Protein AF-A0A1Q7QTR7-F1 (afdb_monomer)

Nearest PDB structures (foldseek):
  7wg5-assembly1_c  TM=2.888E-01  e=3.851E+00  Arabidopsis thaliana
  4f2m-assembly2_F  TM=1.695E-01  e=5.789E+00  TGEV virulent Purdue

Structure (mmCIF, N/CA/C/O backbone):
data_AF-A0A1Q7QTR7-F1
#
_entry.id   AF-A0A1Q7QTR7-F1
#
loop_
_atom_site.group_PDB
_atom_site.id
_atom_site.type_symbol
_atom_site.label_atom_id
_atom_site.label_alt_id
_atom_site.label_comp_id
_atom_site.label_asym_id
_atom_site.label_entity_id
_atom_site.label_seq_id
_atom_site.pdbx_PDB_ins_code
_atom_site.Cartn_x
_atom_site.Cartn_y
_atom_site.Cartn_z
_atom_site.occupancy
_atom_site.B_iso_or_equiv
_atom_site.auth_seq_id
_atom_site.auth_comp_id
_atom_site.auth_asym_id
_atom_site.auth_atom_id
_atom_site.pdbx_PDB_model_num
ATOM 1 N N . MET A 1 1 ? -85.806 -26.329 -2.686 1.00 38.94 1 MET A N 1
ATOM 2 C CA . MET A 1 1 ? -84.478 -26.565 -3.294 1.00 38.94 1 MET A CA 1
ATOM 3 C C . MET A 1 1 ? -83.527 -25.499 -2.780 1.00 38.94 1 MET A C 1
ATOM 5 O O . MET A 1 1 ? -83.948 -24.363 -2.609 1.00 38.94 1 MET A O 1
ATOM 9 N N . ALA A 1 2 ? -82.320 -25.920 -2.413 1.00 46.31 2 ALA A N 1
ATOM 10 C CA . ALA A 1 2 ? -81.328 -25.162 -1.658 1.00 46.31 2 ALA A CA 1
ATOM 11 C C . ALA A 1 2 ? -80.707 -23.988 -2.439 1.00 46.31 2 ALA A C 1
ATOM 13 O O . ALA A 1 2 ? -80.586 -24.047 -3.658 1.00 46.31 2 ALA A O 1
ATOM 14 N N . GLY A 1 3 ? -80.250 -22.965 -1.710 1.00 36.91 3 GLY A N 1
ATOM 15 C CA . GLY A 1 3 ? -79.431 -21.865 -2.224 1.00 36.91 3 GLY A CA 1
ATOM 16 C C . GLY A 1 3 ? -78.534 -21.313 -1.117 1.00 36.91 3 GLY A C 1
ATOM 17 O O . GLY A 1 3 ? -78.993 -20.593 -0.238 1.00 36.91 3 GLY A O 1
ATOM 18 N N . SER A 1 4 ? -77.276 -21.745 -1.149 1.00 41.31 4 SER A N 1
ATOM 19 C CA . SER A 1 4 ? -76.191 -21.521 -0.188 1.00 41.31 4 SER A CA 1
ATOM 20 C C . SER A 1 4 ? -75.955 -20.045 0.178 1.00 41.31 4 SER A C 1
ATOM 22 O O . SER A 1 4 ? -75.778 -19.197 -0.698 1.00 41.31 4 SER A O 1
ATOM 24 N N . LYS A 1 5 ? -75.902 -19.746 1.486 1.00 46.03 5 LYS A N 1
ATOM 25 C CA . LYS A 1 5 ? -75.391 -18.480 2.033 1.00 46.03 5 LYS A CA 1
ATOM 26 C C . LYS A 1 5 ? -73.863 -18.511 1.987 1.00 46.03 5 LYS A C 1
ATOM 28 O O . LYS A 1 5 ? -73.241 -19.296 2.694 1.00 46.03 5 LYS A O 1
ATOM 33 N N . GLY A 1 6 ? -73.272 -17.627 1.186 1.00 42.38 6 GLY A N 1
ATOM 34 C CA . GLY A 1 6 ? -71.836 -17.367 1.196 1.00 42.38 6 GLY A CA 1
ATOM 35 C C . GLY A 1 6 ? -71.401 -16.761 2.530 1.00 42.38 6 GLY A C 1
ATOM 36 O O . GLY A 1 6 ? -71.724 -15.616 2.846 1.00 42.38 6 GLY A O 1
ATOM 37 N N . GLU A 1 7 ? -70.668 -17.547 3.307 1.00 46.50 7 GLU A N 1
ATOM 38 C CA . GLU A 1 7 ? -70.037 -17.157 4.560 1.00 46.50 7 GLU A CA 1
ATOM 39 C C . GLU A 1 7 ? -68.854 -16.215 4.261 1.00 46.50 7 GLU A C 1
ATOM 41 O O . GLU A 1 7 ? -67.787 -16.634 3.811 1.00 46.50 7 GLU A O 1
ATOM 46 N N . ARG A 1 8 ? -69.038 -14.902 4.463 1.00 49.22 8 ARG A N 1
ATOM 47 C CA . ARG A 1 8 ? -67.915 -13.953 4.509 1.00 49.22 8 ARG A CA 1
ATOM 48 C C . ARG A 1 8 ? -67.238 -14.091 5.869 1.00 49.22 8 ARG A C 1
ATOM 50 O O . ARG A 1 8 ? -67.675 -13.485 6.840 1.00 49.22 8 ARG A O 1
ATOM 57 N N . ALA A 1 9 ? -66.166 -14.878 5.915 1.00 50.06 9 ALA A N 1
ATOM 58 C CA . ALA A 1 9 ? -65.278 -14.964 7.068 1.00 50.06 9 ALA A CA 1
ATOM 59 C C . ALA A 1 9 ? -64.694 -13.576 7.390 1.00 50.06 9 ALA A C 1
ATOM 61 O O . ALA A 1 9 ? -63.909 -13.006 6.624 1.00 50.06 9 ALA A O 1
ATOM 62 N N . ASP A 1 10 ? -65.114 -13.028 8.524 1.00 52.22 10 ASP A N 1
ATOM 63 C CA . ASP A 1 10 ? -64.764 -11.699 9.005 1.00 52.22 10 ASP A CA 1
ATOM 64 C C . ASP A 1 10 ? -63.294 -11.683 9.477 1.00 52.22 10 ASP A C 1
ATOM 66 O O . ASP A 1 10 ? -62.956 -12.040 10.604 1.00 52.22 10 ASP A O 1
ATOM 70 N N . LYS A 1 11 ? -62.367 -11.307 8.585 1.00 53.00 11 LYS A N 1
ATOM 71 C CA . LYS A 1 11 ? -60.911 -11.218 8.851 1.00 53.00 11 LYS A CA 1
ATOM 72 C C . LYS A 1 11 ? -60.513 -9.995 9.703 1.00 53.00 11 LYS A C 1
ATOM 74 O O . LYS A 1 11 ? -59.370 -9.546 9.641 1.00 53.00 11 LYS A O 1
ATOM 79 N N . ARG A 1 12 ? -61.431 -9.415 10.481 1.00 54.62 12 ARG A N 1
ATOM 80 C CA . ARG A 1 12 ? -61.217 -8.158 11.220 1.00 54.62 12 ARG A CA 1
ATOM 81 C C . ARG A 1 12 ? -60.514 -8.252 12.588 1.00 54.62 12 ARG A C 1
ATOM 83 O O . ARG A 1 12 ? -59.829 -7.284 12.912 1.00 54.62 12 ARG A O 1
ATOM 90 N N . PRO A 1 13 ? -60.539 -9.352 13.372 1.00 50.53 13 PRO A N 1
ATOM 91 C CA . PRO A 1 13 ? -59.898 -9.333 14.693 1.00 50.53 13 PRO A CA 1
ATOM 92 C C . PRO A 1 13 ? -58.376 -9.554 14.647 1.00 50.53 13 PRO A C 1
ATOM 94 O O . PRO A 1 13 ? -57.669 -9.122 15.549 1.00 50.53 13 PRO A O 1
ATOM 97 N N . ARG A 1 14 ? -57.833 -10.176 13.587 1.00 51.44 14 ARG A N 1
ATOM 98 C CA . ARG A 1 14 ? -56.382 -10.438 13.470 1.00 51.44 14 ARG A CA 1
ATOM 99 C C . ARG A 1 14 ? -55.558 -9.185 13.168 1.00 51.44 14 ARG A C 1
ATOM 101 O O . ARG A 1 14 ? -54.421 -9.099 13.605 1.00 51.44 14 ARG A O 1
ATOM 108 N N . ILE A 1 15 ? -56.122 -8.215 12.448 1.00 54.28 15 ILE A N 1
ATOM 109 C CA . ILE A 1 15 ? -55.406 -6.994 12.041 1.00 54.28 15 ILE A CA 1
ATOM 110 C C . ILE A 1 15 ? -55.208 -6.045 13.237 1.00 54.28 15 ILE A C 1
ATOM 112 O O . ILE A 1 15 ? -54.175 -5.387 13.329 1.00 54.28 15 ILE A O 1
ATOM 116 N N . LEU A 1 16 ? -56.144 -6.031 14.194 1.00 58.41 16 LEU A N 1
ATOM 117 C CA . LEU A 1 16 ? -56.118 -5.109 15.336 1.00 58.41 16 LEU A CA 1
ATOM 118 C C . LEU A 1 16 ? -54.972 -5.372 16.328 1.00 58.41 16 LEU A C 1
ATOM 120 O O . LEU A 1 16 ? -54.483 -4.433 16.945 1.00 58.41 16 LEU A O 1
ATOM 124 N N . TYR A 1 17 ? -54.516 -6.622 16.452 1.00 61.97 17 TYR A N 1
ATOM 125 C CA . TYR A 1 17 ? -53.398 -6.992 17.334 1.00 61.97 17 TYR A CA 1
ATOM 126 C C . TYR A 1 17 ? -52.032 -6.946 16.641 1.00 61.97 17 TYR A C 1
ATOM 128 O O . TYR A 1 17 ? -51.009 -6.804 17.304 1.00 61.97 17 TYR A O 1
ATOM 136 N N . VAL A 1 18 ? -51.994 -7.021 15.309 1.00 69.50 18 VAL A N 1
ATOM 137 C CA . VAL A 1 18 ? -50.740 -7.007 14.540 1.00 69.50 18 VAL A CA 1
ATOM 138 C C . VAL A 1 18 ? -50.083 -5.626 14.573 1.00 69.50 18 VAL A C 1
ATOM 140 O O . VAL A 1 18 ? -48.876 -5.533 14.771 1.00 69.50 18 VAL A O 1
ATOM 143 N N . VAL A 1 19 ? -50.865 -4.551 14.455 1.00 76.38 19 VAL A N 1
ATOM 144 C CA . VAL A 1 19 ? -50.344 -3.173 14.484 1.00 76.38 19 VAL A CA 1
ATOM 145 C C . VAL A 1 19 ? -49.639 -2.821 15.806 1.00 76.38 19 VAL A C 1
ATOM 147 O O . VAL A 1 19 ? -48.487 -2.398 15.741 1.00 76.38 19 VAL A O 1
ATOM 150 N N . PRO A 1 20 ? -50.232 -3.015 17.004 1.00 79.25 20 PRO A N 1
ATOM 151 C CA . PRO A 1 20 ? -49.550 -2.686 18.257 1.00 79.25 20 PRO A CA 1
ATOM 152 C C . PRO A 1 20 ? -48.314 -3.559 18.501 1.00 79.25 20 PRO A C 1
ATOM 154 O O . PRO A 1 20 ? -47.308 -3.051 18.988 1.00 79.25 20 PRO A O 1
ATOM 157 N N . VAL A 1 21 ? -48.338 -4.838 18.111 1.00 82.62 21 VAL A N 1
ATOM 158 C CA . VAL A 1 21 ? -47.176 -5.734 18.254 1.00 82.62 21 VAL A CA 1
ATOM 159 C C . VAL A 1 21 ? -46.024 -5.305 17.342 1.00 82.62 21 VAL A C 1
ATOM 161 O O . VAL A 1 21 ? -44.881 -5.256 17.793 1.00 82.62 21 VAL A O 1
ATOM 164 N N . ILE A 1 22 ? -46.310 -4.931 16.090 1.00 84.75 22 ILE A N 1
ATOM 165 C CA . ILE A 1 22 ? -45.295 -4.402 15.168 1.00 84.75 22 ILE A CA 1
ATOM 166 C C . ILE A 1 22 ? -44.734 -3.075 15.689 1.00 84.75 22 ILE A C 1
ATOM 168 O O . ILE A 1 22 ? -43.520 -2.897 15.692 1.00 84.75 22 ILE A O 1
ATOM 172 N N . SER A 1 23 ? -45.577 -2.169 16.188 1.00 82.62 23 SER A N 1
ATOM 173 C CA . SER A 1 23 ? -45.121 -0.895 16.758 1.00 82.62 23 SER A CA 1
ATOM 174 C C . SER A 1 23 ? -44.195 -1.091 17.961 1.00 82.62 23 SER A C 1
ATOM 176 O O . SER A 1 23 ? -43.168 -0.421 18.055 1.00 82.62 23 SER A O 1
ATOM 178 N N . VAL A 1 24 ? -44.512 -2.035 18.855 1.00 86.88 24 VAL A N 1
ATOM 179 C CA . VAL A 1 24 ? -43.644 -2.384 19.992 1.00 86.88 24 VAL A CA 1
ATOM 180 C C . VAL A 1 24 ? -42.333 -3.005 19.508 1.00 86.88 24 VAL A C 1
ATOM 182 O O . VAL A 1 24 ? -41.275 -2.608 19.984 1.00 86.88 24 VAL A O 1
ATOM 185 N N . LEU A 1 25 ? -42.366 -3.916 18.530 1.00 88.06 25 LEU A N 1
ATOM 186 C CA . LEU A 1 25 ? -41.153 -4.492 17.937 1.00 88.06 25 LEU A CA 1
ATOM 187 C C . LEU A 1 25 ? -40.260 -3.423 17.298 1.00 88.06 25 LEU A C 1
ATOM 189 O O . LEU A 1 25 ? -39.050 -3.437 17.516 1.00 88.06 25 LEU A O 1
ATOM 193 N N . ILE A 1 26 ? -40.836 -2.470 16.562 1.00 88.56 26 ILE A N 1
ATOM 194 C CA . ILE A 1 26 ? -40.093 -1.348 15.976 1.00 88.56 26 ILE A CA 1
ATOM 195 C C . ILE A 1 26 ? -39.477 -0.491 17.083 1.00 88.56 26 ILE A C 1
ATOM 197 O O . ILE A 1 26 ? -38.289 -0.196 17.015 1.00 88.56 26 ILE A O 1
ATOM 201 N N . LEU A 1 27 ? -40.237 -0.138 18.124 1.00 86.69 27 LEU A N 1
ATOM 202 C CA . LEU A 1 27 ? -39.733 0.655 19.250 1.00 86.69 27 LEU A CA 1
ATOM 203 C C . LEU A 1 27 ? -38.595 -0.044 19.994 1.00 86.69 27 LEU A C 1
ATOM 205 O O . LEU A 1 27 ? -37.583 0.590 20.276 1.00 86.69 27 LEU A O 1
ATOM 209 N N . VAL A 1 28 ? -38.727 -1.344 20.268 1.00 85.31 28 VAL A N 1
ATOM 210 C CA . VAL A 1 28 ? -37.665 -2.147 20.889 1.00 85.31 28 VAL A CA 1
ATOM 211 C C . VAL A 1 28 ? -36.436 -2.190 19.985 1.00 85.31 28 VAL A C 1
ATOM 213 O O . VAL A 1 28 ? -35.326 -1.998 20.468 1.00 85.31 28 VAL A O 1
ATOM 216 N N . THR A 1 29 ? -36.618 -2.363 18.675 1.00 82.31 29 THR A N 1
ATOM 217 C CA . THR A 1 29 ? -35.510 -2.382 17.710 1.00 82.31 29 THR A CA 1
ATOM 218 C C . THR A 1 29 ? -34.806 -1.026 17.643 1.00 82.31 29 THR A C 1
ATOM 220 O O . THR A 1 29 ? -33.584 -0.972 17.724 1.00 82.31 29 THR A O 1
ATOM 223 N N . VAL A 1 30 ? -35.552 0.081 17.564 1.00 84.88 30 VAL A N 1
ATOM 224 C CA . VAL A 1 30 ? -35.000 1.445 17.558 1.00 84.88 30 VAL A CA 1
ATOM 225 C C . VAL A 1 30 ? -34.282 1.741 18.869 1.00 84.88 30 VAL A C 1
ATOM 227 O O . VAL A 1 30 ? -33.170 2.255 18.840 1.00 84.88 30 VAL A O 1
ATOM 230 N N . TYR A 1 31 ? -34.871 1.377 20.010 1.00 84.25 31 TYR A N 1
ATOM 231 C CA . TYR A 1 31 ? -34.243 1.548 21.317 1.00 84.25 31 TYR A CA 1
ATOM 232 C C . TYR A 1 31 ? -32.933 0.759 21.414 1.00 84.25 31 TYR A C 1
ATOM 234 O O . TYR A 1 31 ? -31.910 1.300 21.828 1.00 84.25 31 TYR A O 1
ATOM 242 N N . TYR A 1 32 ? -32.934 -0.498 20.971 1.00 79.19 32 TYR A N 1
ATOM 243 C CA . TYR A 1 32 ? -31.747 -1.346 21.010 1.00 79.19 32 TYR A CA 1
ATOM 244 C C . TYR A 1 32 ? -30.646 -0.828 20.070 1.00 79.19 32 TYR A C 1
ATOM 246 O O . TYR A 1 32 ? -29.482 -0.761 20.454 1.00 79.19 32 TYR A O 1
ATOM 254 N N . VAL A 1 33 ? -31.005 -0.380 18.865 1.00 76.88 33 VAL A N 1
ATOM 255 C CA . VAL A 1 33 ? -30.053 0.197 17.901 1.00 76.88 33 VAL A CA 1
ATOM 256 C C . VAL A 1 33 ? -29.520 1.556 18.362 1.00 76.88 33 VAL A C 1
ATOM 258 O O . VAL A 1 33 ? -28.352 1.848 18.138 1.00 76.88 33 VAL A O 1
ATOM 261 N N . ALA A 1 34 ? -30.348 2.388 18.996 1.00 73.44 34 ALA A N 1
ATOM 262 C CA . ALA A 1 34 ? -29.960 3.737 19.400 1.00 73.44 34 ALA A CA 1
ATOM 263 C C . ALA A 1 34 ? -29.197 3.780 20.732 1.00 73.44 34 ALA A C 1
ATOM 265 O O . ALA A 1 34 ? -28.339 4.641 20.906 1.00 73.44 34 ALA A O 1
ATOM 266 N N . PHE A 1 35 ? -29.504 2.877 21.669 1.00 69.81 35 PHE A N 1
ATOM 267 C CA . PHE A 1 35 ? -29.014 2.970 23.050 1.00 69.81 35 PHE A CA 1
ATOM 268 C C . PHE A 1 35 ? -28.277 1.725 23.551 1.00 69.81 35 PHE A C 1
ATOM 270 O O . PHE A 1 35 ? -27.511 1.840 24.504 1.00 69.81 35 PHE A O 1
ATOM 277 N N . ALA A 1 36 ? -28.472 0.552 22.939 1.00 65.00 36 ALA A N 1
ATOM 278 C CA . ALA A 1 36 ? -27.797 -0.679 23.362 1.00 65.00 36 ALA A CA 1
ATOM 279 C C . ALA A 1 36 ? -26.548 -1.008 22.530 1.00 65.00 36 ALA A C 1
ATOM 281 O O . ALA A 1 36 ? -25.793 -1.905 22.905 1.00 65.00 36 ALA A O 1
ATOM 282 N N . THR A 1 37 ? -26.279 -0.291 21.432 1.00 62.50 37 THR A N 1
ATOM 283 C CA . THR A 1 37 ? -24.983 -0.411 20.757 1.00 62.50 37 THR A CA 1
ATOM 284 C C . THR A 1 37 ? -23.921 0.305 21.588 1.00 62.50 37 THR A C 1
ATOM 286 O O . THR A 1 37 ? -24.012 1.529 21.731 1.00 62.50 37 THR A O 1
ATOM 289 N N . PRO A 1 38 ? -22.914 -0.405 22.127 1.00 63.72 38 PRO A N 1
ATOM 290 C CA . PRO A 1 38 ? -21.839 0.247 22.852 1.00 63.72 38 PRO A CA 1
ATOM 291 C C . PRO A 1 38 ? -21.151 1.284 21.949 1.00 63.72 38 PRO A C 1
ATOM 293 O O . PRO A 1 38 ? -21.051 1.068 20.731 1.00 63.72 38 PRO A O 1
ATOM 296 N N . PRO A 1 39 ? -20.686 2.415 22.513 1.00 66.06 39 PRO A N 1
ATOM 297 C CA . PRO A 1 39 ? -19.884 3.367 21.761 1.00 66.06 39 PRO A CA 1
ATOM 298 C C . PRO A 1 39 ? -18.699 2.629 21.136 1.00 66.06 39 PRO A C 1
ATOM 300 O O . PRO A 1 39 ? -18.129 1.720 21.743 1.00 66.06 39 PRO A O 1
ATOM 303 N N . SER A 1 40 ? -18.355 2.990 19.897 1.00 68.88 40 SER A N 1
ATOM 304 C CA . SER A 1 40 ? -17.189 2.388 19.246 1.00 68.88 40 SER A CA 1
ATOM 305 C C . SER A 1 40 ? -15.958 2.654 20.115 1.00 68.88 40 SER A C 1
ATOM 307 O O . SER A 1 40 ? -15.836 3.777 20.619 1.00 68.88 40 SER A O 1
ATOM 309 N N . PRO A 1 41 ? -15.072 1.661 20.320 1.00 80.19 41 PRO A N 1
ATOM 310 C CA . PRO A 1 41 ? -13.863 1.879 21.097 1.00 80.19 41 PRO A CA 1
ATOM 311 C C . PRO A 1 41 ? -13.098 3.092 20.547 1.00 80.19 41 PRO A C 1
ATOM 313 O O . PRO A 1 41 ? -13.081 3.295 19.326 1.00 80.19 41 PRO A O 1
ATOM 316 N N . PRO A 1 42 ? -12.498 3.926 21.414 1.00 86.12 42 PRO A N 1
ATOM 317 C CA . PRO A 1 42 ? -11.733 5.072 20.954 1.00 86.12 42 PRO A CA 1
ATOM 318 C C . PRO A 1 42 ? -10.567 4.608 20.077 1.00 86.12 42 PRO A C 1
ATOM 320 O O . PRO A 1 42 ? -9.943 3.577 20.336 1.00 86.12 42 PRO A O 1
ATOM 323 N N . LEU A 1 43 ? -10.262 5.388 19.040 1.00 92.00 43 LEU A N 1
ATOM 324 C CA . LEU A 1 43 ? -9.079 5.149 18.222 1.00 92.00 43 LEU A CA 1
ATOM 325 C C . LEU A 1 43 ? -7.822 5.396 19.054 1.00 92.00 43 LEU A C 1
ATOM 327 O O . LEU A 1 43 ? -7.658 6.461 19.645 1.00 92.00 43 LEU A O 1
ATOM 331 N N . VAL A 1 44 ? -6.927 4.413 19.053 1.00 94.94 44 VAL A N 1
ATOM 332 C CA . VAL A 1 44 ? -5.609 4.497 19.690 1.00 94.94 44 VAL A CA 1
ATOM 333 C C . VAL A 1 44 ? -4.567 4.992 18.689 1.00 94.94 44 VAL A C 1
ATOM 335 O O . VAL A 1 44 ? -3.634 5.700 19.059 1.00 94.94 44 VAL A O 1
ATOM 338 N N . GLN A 1 45 ? -4.745 4.671 17.406 1.00 95.12 45 GLN A N 1
ATOM 339 C CA . GLN A 1 45 ? -3.895 5.145 16.319 1.00 95.12 45 GLN A CA 1
ATOM 340 C C . GLN A 1 45 ? -4.753 5.727 15.197 1.00 95.12 45 GLN A C 1
ATOM 342 O O . GLN A 1 45 ? -5.733 5.114 14.771 1.00 95.12 45 GLN A O 1
ATOM 347 N N . SER A 1 46 ? -4.372 6.910 14.716 1.00 96.06 46 SER A N 1
ATOM 348 C CA . SER A 1 46 ? -5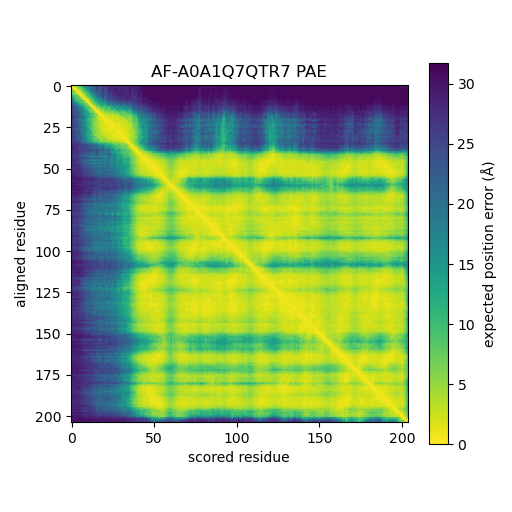.017 7.581 13.587 1.00 96.06 46 SER A CA 1
ATOM 349 C C . SER A 1 46 ? -4.001 8.447 12.851 1.00 96.06 46 SER A C 1
ATOM 351 O O . SER A 1 46 ? -3.644 9.523 13.326 1.00 96.06 46 SER A O 1
ATOM 353 N N . PHE A 1 47 ? -3.543 7.995 11.690 1.00 96.94 47 PHE A N 1
ATOM 354 C CA . PHE A 1 47 ? -2.646 8.762 10.825 1.00 96.94 47 PHE A CA 1
ATOM 355 C C . PHE A 1 47 ? -2.793 8.336 9.363 1.00 96.94 47 PHE A C 1
ATOM 357 O O . PHE A 1 47 ? -3.460 7.350 9.051 1.00 96.94 47 PHE A O 1
ATOM 364 N N . SER A 1 48 ? -2.170 9.088 8.459 1.00 96.69 48 SER A N 1
ATOM 365 C CA . SER A 1 48 ? -2.052 8.737 7.045 1.00 96.69 48 SER A CA 1
ATOM 366 C C . SER A 1 48 ? -0.598 8.587 6.623 1.00 96.69 48 SER A C 1
ATOM 368 O O . SER A 1 48 ? 0.303 9.203 7.199 1.00 96.69 48 SER A O 1
ATOM 370 N N . PHE A 1 49 ? -0.402 7.805 5.572 1.00 96.00 49 PHE A N 1
ATOM 371 C CA . PHE A 1 49 ? 0.841 7.685 4.827 1.00 96.00 49 PHE A CA 1
ATOM 372 C C . PHE A 1 49 ? 0.516 7.703 3.331 1.00 96.00 49 PHE A C 1
ATOM 374 O O . PHE A 1 49 ? -0.638 7.531 2.925 1.00 96.00 49 PHE A O 1
ATOM 381 N N . GLN A 1 50 ? 1.526 7.945 2.508 1.00 95.31 50 GLN A N 1
ATOM 382 C CA . GLN A 1 50 ? 1.380 7.971 1.059 1.00 95.31 50 GLN A CA 1
ATOM 383 C C . GLN A 1 50 ? 2.306 6.944 0.435 1.00 95.31 50 GLN A C 1
ATOM 385 O O . GLN A 1 50 ? 3.443 6.783 0.880 1.00 95.31 50 GLN A O 1
ATOM 390 N N . PHE A 1 51 ? 1.839 6.280 -0.615 1.00 94.88 51 PHE A N 1
ATOM 391 C CA . PHE A 1 51 ? 2.698 5.422 -1.415 1.00 94.88 51 PHE A CA 1
ATOM 392 C C . PHE A 1 51 ? 2.456 5.594 -2.914 1.00 94.88 51 PHE A C 1
ATOM 394 O O . PHE A 1 51 ? 1.343 5.907 -3.335 1.00 94.88 51 PHE A O 1
ATOM 401 N N . SER A 1 52 ? 3.492 5.389 -3.721 1.00 94.81 52 SER A N 1
ATOM 402 C CA . SER A 1 52 ? 3.404 5.292 -5.179 1.00 94.81 52 SER A CA 1
ATOM 403 C C . SER A 1 52 ? 4.019 3.980 -5.658 1.00 94.81 52 SER A C 1
ATOM 405 O O . SER A 1 52 ? 4.889 3.413 -4.990 1.00 94.81 52 SER A O 1
ATOM 407 N N . ILE A 1 53 ? 3.518 3.472 -6.783 1.00 95.31 53 ILE A N 1
ATOM 408 C CA . ILE A 1 53 ? 4.063 2.298 -7.460 1.00 95.31 53 IL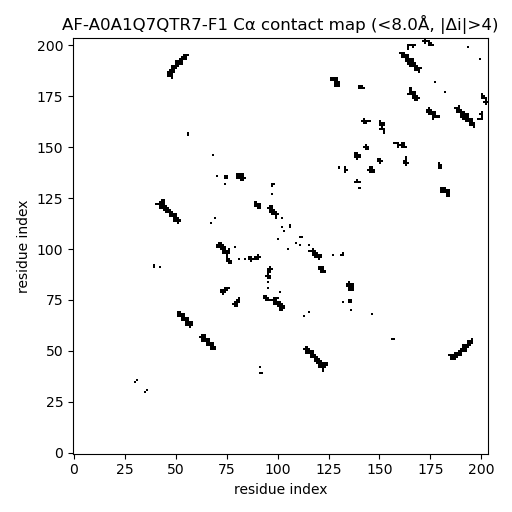E A CA 1
ATOM 409 C C . ILE A 1 53 ? 4.323 2.708 -8.897 1.00 95.31 53 ILE A C 1
ATOM 411 O O . ILE A 1 53 ? 3.394 2.866 -9.690 1.00 95.31 53 ILE A O 1
ATOM 415 N N . ASP A 1 54 ? 5.595 2.903 -9.193 1.00 93.94 54 ASP A N 1
ATOM 416 C CA . ASP A 1 54 ? 6.075 3.591 -10.372 1.00 93.94 54 ASP A CA 1
ATOM 417 C C . ASP A 1 54 ? 6.753 2.551 -11.261 1.00 93.94 54 ASP A C 1
ATOM 419 O O . ASP A 1 54 ? 7.823 2.021 -10.960 1.00 93.94 54 ASP A O 1
ATOM 423 N N . LEU A 1 55 ? 6.085 2.212 -12.354 1.00 90.88 55 LEU A N 1
ATOM 424 C CA . LEU A 1 55 ? 6.597 1.330 -13.386 1.00 90.88 55 LEU A CA 1
ATOM 425 C C . LEU A 1 55 ? 7.231 2.214 -14.447 1.00 90.88 55 LEU A C 1
ATOM 427 O O . LEU A 1 55 ? 6.537 2.755 -15.314 1.00 90.88 55 LEU A O 1
ATOM 431 N N . TYR A 1 56 ? 8.546 2.391 -14.376 1.00 86.81 56 TYR A N 1
ATOM 432 C CA . TYR A 1 56 ? 9.253 3.051 -15.462 1.00 86.81 56 TYR A CA 1
ATOM 433 C C . TYR A 1 56 ? 9.121 2.179 -16.722 1.00 86.81 56 TYR A C 1
ATOM 435 O O . TYR A 1 56 ? 8.797 0.995 -16.664 1.00 86.81 56 TYR A O 1
ATOM 443 N N . SER A 1 57 ? 9.291 2.749 -17.901 1.00 78.56 57 SER A N 1
ATOM 444 C CA . SER A 1 57 ? 9.453 1.999 -19.147 1.00 78.56 57 SER A CA 1
ATOM 445 C C . SER A 1 57 ? 9.973 2.947 -20.226 1.00 78.56 57 SER A C 1
ATOM 447 O O . SER A 1 57 ? 10.220 4.131 -19.976 1.00 78.56 57 SER A O 1
ATOM 449 N N . GLN A 1 58 ? 10.167 2.429 -21.432 1.00 71.50 58 GLN A N 1
ATOM 450 C CA . GLN A 1 58 ? 10.540 3.205 -22.604 1.00 71.50 58 GLN A CA 1
ATOM 451 C C . GLN A 1 58 ? 9.605 2.845 -23.754 1.00 71.50 58 GLN A C 1
ATOM 453 O O . GLN A 1 58 ? 9.334 1.674 -24.017 1.00 71.50 58 GLN A O 1
ATOM 458 N N . TYR A 1 59 ? 9.104 3.858 -24.456 1.00 71.25 59 TYR A N 1
ATOM 459 C CA . TYR A 1 59 ? 8.405 3.655 -25.720 1.00 71.25 59 TYR A CA 1
ATOM 460 C C . TYR A 1 59 ? 9.361 3.060 -26.762 1.00 71.25 59 TYR A C 1
ATOM 462 O O . TYR A 1 59 ? 10.580 3.182 -26.652 1.00 71.25 59 TYR A O 1
ATOM 470 N N . THR A 1 60 ? 8.821 2.500 -27.847 1.00 73.19 60 THR A N 1
ATOM 471 C CA . THR A 1 60 ? 9.617 1.929 -28.952 1.00 73.19 60 THR A CA 1
ATOM 472 C C . THR A 1 60 ? 10.599 2.931 -29.579 1.00 73.19 60 THR A C 1
ATOM 474 O O . THR A 1 60 ? 11.595 2.534 -30.173 1.00 73.19 60 THR A O 1
ATOM 477 N N . ASN A 1 61 ? 10.341 4.236 -29.442 1.00 76.69 61 ASN A N 1
ATOM 478 C CA . ASN A 1 61 ? 11.225 5.316 -29.894 1.00 76.69 61 ASN A CA 1
ATOM 479 C C . ASN A 1 61 ? 12.304 5.714 -28.858 1.00 76.69 61 ASN A C 1
ATOM 481 O O . ASN A 1 61 ? 12.971 6.728 -29.045 1.00 76.69 61 ASN A O 1
ATOM 485 N N . GLY A 1 62 ? 12.439 4.971 -27.755 1.00 70.94 62 GLY A N 1
ATOM 486 C CA . GLY A 1 62 ? 13.385 5.231 -26.666 1.00 70.94 62 GLY A CA 1
ATOM 487 C C . GLY A 1 62 ? 12.957 6.318 -25.674 1.00 70.94 62 GLY A C 1
ATOM 488 O O . GLY A 1 62 ? 13.716 6.632 -24.762 1.00 70.94 62 GLY A O 1
ATOM 489 N N . THR A 1 63 ? 11.764 6.908 -25.817 1.00 78.44 63 THR A N 1
ATOM 490 C CA . THR A 1 63 ? 11.290 7.948 -24.886 1.00 78.44 63 THR A CA 1
ATOM 491 C C . THR A 1 63 ? 10.886 7.315 -23.548 1.00 78.44 63 THR A C 1
ATOM 493 O O . THR A 1 63 ? 10.046 6.411 -23.559 1.00 78.44 63 THR A O 1
ATOM 496 N N . PRO A 1 64 ? 11.429 7.767 -22.400 1.00 76.44 64 PRO A N 1
ATOM 497 C CA . PRO A 1 64 ? 11.044 7.237 -21.098 1.00 76.44 64 PRO A CA 1
ATOM 498 C C . PRO A 1 64 ? 9.601 7.620 -20.758 1.00 76.44 64 PRO A C 1
ATOM 500 O O . PRO A 1 64 ? 9.159 8.738 -21.030 1.00 76.44 64 PRO A O 1
ATOM 503 N N . TYR A 1 65 ? 8.872 6.702 -20.135 1.00 83.69 65 TYR A N 1
ATOM 504 C CA . TYR A 1 65 ? 7.558 6.971 -19.562 1.00 83.69 65 TYR A CA 1
ATOM 505 C C . TYR A 1 65 ? 7.403 6.265 -18.218 1.00 83.69 65 TYR A C 1
ATOM 507 O O . TYR A 1 65 ? 8.061 5.263 -17.958 1.00 83.69 65 TYR A O 1
ATOM 515 N N . VAL A 1 66 ? 6.536 6.801 -17.360 1.00 86.69 66 VAL A N 1
ATOM 516 C CA . VAL A 1 66 ? 6.207 6.205 -16.060 1.00 86.69 66 VAL A CA 1
ATOM 517 C C . VAL A 1 66 ? 4.731 5.856 -16.062 1.00 86.69 66 VAL A C 1
ATOM 519 O O . VAL A 1 66 ? 3.883 6.713 -16.314 1.00 86.69 66 VAL A O 1
ATOM 522 N N . GLN A 1 67 ? 4.427 4.593 -15.799 1.00 89.50 67 GLN A N 1
ATOM 523 C CA . GLN A 1 67 ? 3.079 4.115 -15.553 1.00 89.50 67 GLN A CA 1
ATOM 524 C C . GLN A 1 67 ? 2.893 3.913 -14.050 1.00 89.50 67 GLN A C 1
ATOM 526 O O . GLN A 1 67 ? 3.731 3.309 -13.390 1.00 89.50 67 GLN A O 1
ATOM 531 N N . PHE A 1 68 ? 1.773 4.382 -13.510 1.00 90.56 68 PHE A N 1
ATOM 532 C CA . PHE A 1 68 ? 1.443 4.171 -12.106 1.00 90.56 68 PHE A CA 1
ATOM 533 C C . PHE A 1 68 ? 0.583 2.923 -11.937 1.00 90.56 68 PHE A C 1
ATOM 535 O O . PHE A 1 68 ? -0.411 2.754 -12.645 1.00 90.56 68 PHE A O 1
ATOM 542 N N . SER A 1 69 ? 0.941 2.080 -10.972 1.00 91.62 69 SER A N 1
ATOM 543 C CA . SER A 1 69 ? 0.072 1.018 -10.471 1.00 91.62 69 SER A CA 1
ATOM 544 C C . SER A 1 69 ? -0.554 1.457 -9.148 1.00 91.62 69 SER A C 1
ATOM 546 O O . SER A 1 69 ? 0.113 1.994 -8.265 1.00 91.62 69 SER A O 1
ATOM 548 N N . PHE A 1 70 ? -1.863 1.288 -9.012 1.00 92.06 70 PHE A N 1
ATOM 549 C CA . PHE A 1 70 ? -2.601 1.618 -7.798 1.00 92.06 70 PHE A CA 1
ATOM 550 C C . PHE A 1 70 ? -3.887 0.782 -7.740 1.00 92.06 70 PHE A C 1
ATOM 552 O O . PHE A 1 70 ? -4.359 0.328 -8.787 1.00 92.06 70 PHE A O 1
ATOM 559 N N . PRO A 1 71 ? -4.466 0.555 -6.548 1.00 92.88 71 PRO A N 1
ATOM 560 C CA . PRO A 1 71 ? -5.733 -0.159 -6.433 1.00 92.88 71 PRO A CA 1
ATOM 561 C C . PRO A 1 71 ? -6.822 0.597 -7.192 1.00 92.88 71 PRO A C 1
ATOM 563 O O . PRO A 1 71 ? -6.984 1.788 -6.978 1.00 92.88 71 PRO A O 1
ATOM 566 N N . ASP A 1 72 ? -7.596 -0.073 -8.039 1.00 91.81 72 ASP A N 1
ATOM 567 C CA . ASP A 1 72 ? -8.698 0.512 -8.822 1.00 91.81 72 ASP A CA 1
ATOM 568 C C . ASP A 1 72 ? -9.997 0.717 -8.013 1.00 91.81 72 ASP A C 1
ATOM 570 O O . ASP A 1 72 ? -10.916 1.420 -8.433 1.00 91.81 72 ASP A O 1
ATOM 574 N N . ARG A 1 73 ? -10.065 0.129 -6.818 1.00 94.00 73 ARG A N 1
ATOM 575 C CA . ARG A 1 73 ? -11.151 0.248 -5.834 1.00 94.00 73 ARG A CA 1
ATOM 576 C C . ARG A 1 73 ? -10.564 0.459 -4.440 1.00 94.00 73 ARG A C 1
ATOM 578 O O . ARG A 1 73 ? -9.354 0.402 -4.248 1.00 94.00 73 ARG A O 1
ATOM 585 N N . ALA A 1 74 ? -11.424 0.710 -3.454 1.00 95.75 74 ALA A N 1
ATOM 586 C CA . ALA A 1 74 ? -10.983 0.843 -2.066 1.00 95.75 74 ALA A CA 1
ATOM 587 C C . ALA A 1 74 ? -10.240 -0.421 -1.590 1.00 95.75 74 ALA A C 1
ATOM 589 O O . ALA A 1 74 ? -10.505 -1.511 -2.090 1.00 95.75 74 ALA A O 1
ATOM 590 N N . VAL A 1 75 ? -9.354 -0.290 -0.606 1.00 97.88 75 VAL A N 1
ATOM 591 C CA . VAL A 1 75 ? -8.669 -1.410 0.064 1.00 97.88 75 VAL A CA 1
ATOM 592 C C . VAL A 1 75 ? -8.997 -1.330 1.546 1.00 97.88 75 VAL A C 1
ATOM 594 O O . VAL A 1 75 ? -8.906 -0.247 2.113 1.00 97.88 75 VAL A O 1
ATOM 597 N N . GLY A 1 76 ? -9.387 -2.437 2.177 1.00 97.12 76 GLY A N 1
ATOM 598 C CA . GLY A 1 76 ? -9.748 -2.479 3.597 1.00 97.12 76 GLY A CA 1
ATOM 599 C C . GLY A 1 76 ? -11.055 -1.752 3.921 1.00 97.12 76 GLY A C 1
ATOM 600 O O . GLY A 1 76 ? -11.246 -1.285 5.040 1.00 97.12 76 GLY A O 1
ATOM 601 N N . MET A 1 77 ? -11.948 -1.603 2.941 1.00 95.56 77 MET A N 1
ATOM 602 C CA . MET A 1 77 ? -13.267 -0.992 3.111 1.00 95.56 77 MET A CA 1
ATOM 603 C C . MET A 1 77 ? -14.329 -1.831 2.401 1.00 95.56 77 MET A C 1
ATOM 605 O O . MET A 1 77 ? -14.049 -2.494 1.399 1.00 95.56 77 MET A O 1
ATOM 609 N N . ALA A 1 78 ? -15.570 -1.771 2.887 1.00 91.44 78 ALA A N 1
ATOM 610 C CA . ALA A 1 78 ? -16.689 -2.470 2.262 1.00 91.44 78 ALA A CA 1
ATOM 611 C C . ALA A 1 78 ? -16.857 -2.067 0.780 1.00 91.44 78 ALA A C 1
ATOM 613 O O . ALA A 1 78 ? -16.802 -0.887 0.438 1.00 91.44 78 ALA A O 1
ATOM 614 N N . GLY A 1 79 ? -17.063 -3.057 -0.096 1.00 90.62 79 GLY A N 1
ATOM 615 C CA . GLY A 1 79 ? -17.158 -2.858 -1.551 1.00 90.62 79 GLY A CA 1
ATOM 616 C C . GLY A 1 79 ? -15.810 -2.737 -2.281 1.00 90.62 79 GLY A C 1
ATOM 617 O O . GLY A 1 79 ? -15.798 -2.563 -3.498 1.00 90.62 79 GLY A O 1
ATOM 618 N N . GLY A 1 80 ? -14.688 -2.831 -1.561 1.00 95.44 80 GLY A N 1
ATOM 619 C CA . GLY A 1 80 ? -13.328 -2.822 -2.098 1.00 95.44 80 GLY A CA 1
ATOM 620 C C . GLY A 1 80 ? -12.610 -4.174 -2.008 1.00 95.44 80 GLY A C 1
ATOM 621 O O . GLY A 1 80 ? -13.231 -5.218 -1.811 1.00 95.44 80 GLY A O 1
ATOM 622 N N . TYR A 1 81 ? -11.285 -4.143 -2.141 1.00 97.62 81 TYR A N 1
ATOM 623 C CA . TYR A 1 81 ? -10.403 -5.244 -1.772 1.00 97.62 81 TYR A CA 1
ATOM 624 C C . TYR A 1 81 ? -10.399 -5.432 -0.257 1.00 97.62 81 TYR A C 1
ATOM 626 O O . TYR A 1 81 ? -10.226 -4.473 0.495 1.00 97.62 81 TYR A O 1
ATOM 634 N N . TRP A 1 82 ? -10.567 -6.672 0.181 1.00 96.50 82 TRP A N 1
ATOM 635 C CA . TRP A 1 82 ? -10.491 -7.060 1.585 1.00 96.50 82 TRP A CA 1
ATOM 636 C C . TRP A 1 82 ? -10.131 -8.546 1.650 1.00 96.50 82 TRP A C 1
ATOM 638 O O . TRP A 1 82 ? -10.945 -9.379 2.019 1.00 96.50 82 TRP A O 1
ATOM 648 N N . VAL A 1 83 ? -8.948 -8.897 1.143 1.00 97.25 83 VAL A N 1
ATOM 649 C CA . VAL A 1 83 ? -8.535 -10.299 0.948 1.00 97.25 83 VAL A CA 1
ATOM 650 C C . VAL A 1 83 ? -8.065 -10.936 2.255 1.00 97.25 83 VAL A C 1
ATOM 652 O O . VAL A 1 83 ? -8.378 -12.091 2.538 1.00 97.25 83 VAL A O 1
ATOM 655 N N . ASN A 1 84 ? -7.314 -10.186 3.061 1.00 96.44 84 ASN A N 1
ATOM 656 C CA . ASN A 1 84 ? -6.852 -10.624 4.370 1.00 96.44 84 ASN A CA 1
ATOM 657 C C . ASN A 1 84 ? -7.693 -9.980 5.483 1.00 96.44 84 ASN A C 1
ATOM 659 O O . ASN A 1 84 ? -7.904 -8.770 5.478 1.00 96.44 84 ASN A O 1
ATOM 663 N N . HIS A 1 85 ? -8.119 -10.806 6.440 1.00 95.56 85 HIS A N 1
ATOM 664 C CA . HIS A 1 85 ? -8.988 -10.448 7.564 1.00 95.56 85 HIS A CA 1
ATOM 665 C C . HIS A 1 85 ? -8.303 -10.560 8.939 1.00 95.56 85 HIS A C 1
ATOM 667 O O . HIS A 1 85 ? -8.958 -10.484 9.977 1.00 95.56 85 HIS A O 1
ATOM 673 N N . THR A 1 86 ? -6.981 -10.774 8.971 1.00 96.25 86 THR A N 1
ATOM 674 C CA . THR A 1 86 ? -6.228 -11.101 10.200 1.00 96.25 86 THR A CA 1
ATOM 675 C C . THR A 1 86 ? -6.428 -10.063 11.308 1.00 96.25 86 THR A C 1
ATOM 677 O O . THR A 1 86 ? -6.494 -10.434 12.478 1.00 96.25 86 THR A O 1
ATOM 680 N N . TYR A 1 87 ? -6.554 -8.779 10.955 1.00 95.81 87 TYR A N 1
ATOM 681 C CA . TYR A 1 87 ? -6.713 -7.679 11.912 1.00 95.81 87 TYR A CA 1
ATOM 682 C C . TYR A 1 87 ? -8.048 -6.936 11.787 1.00 95.81 87 TYR A C 1
ATOM 684 O O . TYR A 1 87 ? -8.133 -5.777 12.184 1.00 95.81 87 TYR A O 1
ATOM 692 N N . ASP A 1 88 ? -9.106 -7.579 11.280 1.00 94.31 88 ASP A N 1
ATOM 693 C CA . ASP A 1 88 ? -10.435 -6.950 11.162 1.00 94.31 88 ASP A CA 1
ATOM 694 C C . ASP A 1 88 ? -10.923 -6.357 12.495 1.00 94.31 88 ASP A C 1
ATOM 696 O O . ASP A 1 88 ? -11.529 -5.288 12.523 1.00 94.31 88 ASP A O 1
ATOM 700 N N . GLY A 1 89 ? -10.618 -7.031 13.609 1.00 92.44 89 GLY A N 1
ATOM 701 C CA . GLY A 1 89 ? -10.993 -6.589 14.954 1.00 92.44 89 GLY A CA 1
ATOM 702 C C . GLY A 1 89 ? -10.236 -5.357 15.460 1.00 92.44 89 GLY A C 1
ATOM 703 O O . GLY A 1 89 ? -10.706 -4.708 16.393 1.00 92.44 89 GLY A O 1
ATOM 704 N N . ASP A 1 90 ? -9.099 -5.018 14.852 1.00 95.38 90 ASP A N 1
ATOM 705 C CA . ASP A 1 90 ? -8.288 -3.875 15.271 1.00 95.38 90 ASP A CA 1
ATOM 706 C C . ASP A 1 90 ? -8.750 -2.575 14.586 1.00 95.38 90 ASP A C 1
ATOM 708 O O . ASP A 1 90 ? -8.391 -1.486 15.030 1.00 95.38 90 ASP A O 1
ATOM 712 N N . GLY A 1 91 ? -9.543 -2.657 13.514 1.00 92.50 91 GLY A N 1
ATOM 713 C CA . GLY A 1 91 ? -9.969 -1.505 12.723 1.00 92.50 91 GLY A CA 1
ATOM 714 C C . GLY A 1 91 ? -11.048 -0.642 13.379 1.00 92.50 91 GLY A C 1
ATOM 715 O O . GLY A 1 91 ? -11.806 -1.070 14.252 1.00 92.50 91 GLY A O 1
ATOM 716 N N . ALA A 1 92 ? -11.157 0.609 12.923 1.00 88.62 92 ALA A N 1
ATOM 717 C CA . ALA A 1 92 ? -12.341 1.422 13.197 1.00 88.62 92 ALA A CA 1
ATOM 718 C C . ALA A 1 92 ? -13.607 0.768 12.610 1.00 88.62 92 ALA A C 1
ATOM 720 O O . ALA A 1 92 ? -13.555 0.033 11.626 1.00 88.62 92 ALA A O 1
ATOM 721 N N . LYS A 1 93 ? -14.779 1.090 13.169 1.00 84.69 93 LYS A N 1
ATOM 722 C CA . LYS A 1 93 ? -16.061 0.536 12.708 1.00 84.69 93 LYS A CA 1
ATOM 723 C C . LYS A 1 93 ? -16.230 0.694 11.186 1.00 84.69 93 LYS A C 1
ATOM 725 O O . LYS A 1 93 ? -16.371 1.810 10.689 1.00 84.69 93 LYS A O 1
ATOM 730 N N . GLY A 1 94 ? -16.280 -0.436 10.477 1.00 85.56 94 GLY A N 1
ATOM 731 C CA . GLY A 1 94 ? -16.536 -0.505 9.034 1.00 85.56 94 GLY A CA 1
ATOM 732 C C . GLY A 1 94 ? -15.300 -0.446 8.129 1.00 85.56 94 GLY A C 1
ATOM 733 O O . GLY A 1 94 ? -15.474 -0.392 6.912 1.00 85.56 94 GLY A O 1
ATOM 734 N N . VAL A 1 95 ? -14.084 -0.464 8.685 1.00 93.88 95 VAL A N 1
ATOM 735 C CA . VAL A 1 95 ? -12.828 -0.489 7.918 1.00 93.88 95 VAL A CA 1
ATOM 736 C C . VAL A 1 95 ? -11.805 -1.435 8.550 1.00 93.88 95 VAL A C 1
ATOM 738 O O . VAL A 1 95 ? -11.778 -1.604 9.765 1.00 93.88 95 VAL A O 1
ATOM 741 N N . TYR A 1 96 ? -10.932 -2.013 7.729 1.00 96.88 96 TYR A N 1
ATOM 742 C CA . TYR A 1 96 ? -9.690 -2.641 8.182 1.00 96.88 96 TYR A CA 1
ATOM 743 C C . TYR A 1 96 ? -8.786 -1.578 8.834 1.00 96.88 96 TYR A C 1
ATOM 745 O O . TYR A 1 96 ? -8.851 -0.410 8.434 1.00 96.88 96 TYR A O 1
ATOM 753 N N . PRO A 1 97 ? -7.914 -1.917 9.804 1.00 97.25 97 PRO A N 1
ATOM 754 C CA . PRO A 1 97 ? -7.055 -0.927 10.451 1.00 97.25 97 PRO A CA 1
ATOM 755 C C . PRO A 1 97 ? -6.126 -0.180 9.495 1.00 97.25 97 PRO A C 1
ATOM 757 O O . PRO A 1 97 ? -5.779 0.959 9.789 1.00 97.25 97 PRO A O 1
ATOM 760 N N . ILE A 1 98 ? -5.756 -0.780 8.360 1.00 97.31 98 ILE A N 1
ATOM 761 C CA . ILE A 1 98 ? -5.039 -0.118 7.266 1.00 97.31 98 ILE A CA 1
ATOM 762 C C . ILE A 1 98 ? -5.912 -0.154 6.019 1.00 97.31 98 ILE A C 1
ATOM 764 O O . ILE A 1 98 ? -6.266 -1.229 5.538 1.00 97.31 98 ILE A O 1
ATOM 768 N N . PHE A 1 99 ? -6.251 1.007 5.477 1.00 97.31 99 PHE A N 1
ATOM 769 C CA . PHE A 1 99 ? -7.187 1.084 4.364 1.00 97.31 99 PHE A CA 1
ATOM 770 C C . PHE A 1 99 ? -6.882 2.269 3.452 1.00 97.31 99 PHE A C 1
ATOM 772 O O . PHE A 1 99 ? -6.236 3.240 3.848 1.00 97.31 99 PHE A O 1
ATOM 779 N N . SER A 1 100 ? -7.389 2.215 2.226 1.00 96.81 100 SER A N 1
ATOM 780 C CA . SER A 1 100 ? -7.416 3.355 1.315 1.00 96.81 100 SER A CA 1
ATOM 781 C C . SER A 1 100 ? -8.801 3.482 0.677 1.00 96.81 100 SER A C 1
ATOM 783 O O . SER A 1 100 ? -9.400 2.472 0.299 1.00 96.81 100 SER A O 1
ATOM 785 N N . PRO A 1 101 ? -9.330 4.708 0.545 1.00 94.56 101 PRO A N 1
ATOM 786 C CA . PRO A 1 101 ? -10.599 4.956 -0.132 1.00 94.56 101 PRO A CA 1
ATOM 787 C C . PRO A 1 101 ? -10.532 4.606 -1.623 1.00 94.56 101 PRO A C 1
ATOM 789 O O . PRO A 1 101 ? -9.459 4.420 -2.195 1.00 94.56 101 PRO A O 1
ATOM 792 N N . ASN A 1 102 ? -11.699 4.543 -2.265 1.00 91.62 102 ASN A N 1
ATOM 793 C CA . ASN A 1 102 ? -11.789 4.296 -3.700 1.00 91.62 102 ASN A CA 1
ATOM 794 C C . ASN A 1 102 ? -11.167 5.478 -4.481 1.00 91.62 102 ASN A C 1
ATOM 796 O O . ASN A 1 102 ? -11.635 6.609 -4.302 1.00 91.62 102 ASN A O 1
ATOM 800 N N . PRO A 1 103 ? -10.184 5.250 -5.373 1.00 87.56 103 PRO A N 1
ATOM 801 C CA . PRO A 1 103 ? -9.562 6.318 -6.155 1.00 87.56 103 PRO A CA 1
ATOM 802 C C . PRO A 1 103 ? -10.563 7.170 -6.934 1.00 87.56 103 PRO A C 1
ATOM 804 O O . PRO A 1 103 ? -10.397 8.381 -6.987 1.00 87.56 103 PRO A O 1
ATOM 807 N N . ALA A 1 104 ? -11.640 6.586 -7.470 1.00 85.12 104 ALA A N 1
ATOM 808 C CA . ALA A 1 104 ? -12.668 7.332 -8.202 1.00 85.12 104 ALA A CA 1
ATOM 809 C C . ALA A 1 104 ? -13.372 8.391 -7.331 1.00 85.12 104 ALA A C 1
ATOM 811 O O . ALA A 1 104 ? -13.872 9.389 -7.840 1.00 85.12 104 ALA A O 1
ATOM 812 N N . THR A 1 105 ? -13.395 8.189 -6.008 1.00 84.88 105 THR A N 1
ATOM 813 C CA . THR A 1 105 ? -13.966 9.150 -5.050 1.00 84.88 105 THR A CA 1
ATOM 814 C C . THR A 1 105 ? -12.965 10.213 -4.601 1.00 84.88 105 THR A C 1
ATOM 816 O O . THR A 1 105 ? -13.370 11.315 -4.245 1.00 84.88 105 THR A O 1
ATOM 819 N N . VAL A 1 106 ? -11.665 9.903 -4.627 1.00 84.94 106 VAL A N 1
ATOM 820 C CA . VAL A 1 106 ? -10.594 10.817 -4.191 1.00 84.94 106 VAL A CA 1
ATOM 821 C C . VAL A 1 106 ? -10.059 11.660 -5.346 1.00 84.94 106 VAL A C 1
ATOM 823 O O . VAL A 1 106 ? -9.671 12.809 -5.146 1.00 84.94 106 VAL A O 1
ATOM 826 N N . TYR A 1 107 ? -10.080 11.115 -6.560 1.00 80.88 107 TYR A N 1
ATOM 827 C CA . TYR A 1 107 ? -9.600 11.743 -7.786 1.00 80.88 107 TYR A CA 1
ATOM 828 C C . TYR A 1 107 ? -10.773 11.932 -8.765 1.00 80.88 107 TYR A C 1
ATOM 830 O O . TYR A 1 107 ? -10.833 11.271 -9.802 1.00 80.88 107 TYR A O 1
ATOM 838 N N . PRO A 1 108 ? -11.729 12.835 -8.466 1.00 71.62 108 PRO A N 1
ATOM 839 C CA . PRO A 1 108 ? -12.972 12.981 -9.235 1.00 71.62 108 PRO A CA 1
ATOM 840 C C . PRO A 1 108 ? -12.754 13.420 -10.690 1.00 71.62 108 PRO A C 1
ATOM 842 O O . PRO A 1 108 ? -13.613 13.197 -11.536 1.00 71.62 108 PRO A O 1
ATOM 845 N N . ASN A 1 109 ? -11.589 13.996 -11.003 1.00 78.94 109 ASN A N 1
ATOM 846 C CA . ASN A 1 109 ? -11.209 14.377 -12.366 1.00 78.94 109 ASN A CA 1
ATOM 847 C C . ASN A 1 109 ? -10.593 13.211 -13.166 1.00 78.94 109 ASN A C 1
ATOM 849 O O . ASN A 1 109 ? -10.131 13.419 -14.284 1.00 78.94 109 ASN A O 1
ATOM 853 N N . GLY A 1 110 ? -10.511 12.009 -12.584 1.00 71.31 110 GLY A N 1
ATOM 854 C CA . GLY A 1 110 ? -9.902 10.826 -13.200 1.00 71.31 110 GLY A CA 1
ATOM 855 C C . GLY A 1 110 ? -8.374 10.869 -13.310 1.00 71.31 110 GLY A C 1
ATOM 856 O O . GLY A 1 110 ? -7.774 9.928 -13.821 1.00 71.31 110 GLY A O 1
ATOM 857 N N . VAL A 1 111 ? -7.728 11.937 -12.831 1.00 81.50 111 VAL A N 1
ATOM 858 C CA . VAL A 1 111 ? -6.271 12.103 -12.891 1.00 81.50 111 VAL A CA 1
ATOM 859 C C . VAL A 1 111 ? -5.644 11.620 -11.588 1.00 81.50 111 VAL A C 1
ATOM 861 O O . VAL A 1 111 ? -5.836 12.230 -10.536 1.00 81.50 111 VAL A O 1
ATOM 864 N N . TYR A 1 112 ? -4.872 10.537 -11.667 1.00 83.12 112 TYR A N 1
ATOM 865 C CA . TYR A 1 112 ? -4.080 10.042 -10.545 1.00 83.12 112 TYR A CA 1
ATOM 866 C C . TYR A 1 112 ? -2.922 11.014 -10.247 1.00 83.12 112 TYR A C 1
ATOM 868 O O . TYR A 1 112 ? -2.154 11.330 -11.156 1.00 83.12 112 TYR A O 1
ATOM 876 N N . PRO A 1 113 ? -2.742 11.483 -8.999 1.00 86.69 113 PRO A N 1
ATOM 877 C CA . PRO A 1 113 ? -1.742 12.500 -8.664 1.00 86.69 113 PRO A CA 1
ATOM 878 C C . PRO A 1 113 ? -0.318 11.936 -8.511 1.00 86.69 113 PRO A C 1
ATOM 880 O O . PRO A 1 113 ? 0.563 12.632 -8.011 1.00 86.69 113 PRO A O 1
ATOM 883 N N . GLY A 1 114 ? -0.091 10.673 -8.885 1.00 87.81 114 GLY A N 1
ATOM 884 C CA . GLY A 1 114 ? 1.193 9.986 -8.722 1.00 87.81 114 GLY A CA 1
ATOM 885 C C . GLY A 1 114 ? 1.404 9.365 -7.339 1.00 87.81 114 GLY A C 1
ATOM 886 O O . GLY A 1 114 ? 2.498 8.904 -7.047 1.00 87.81 114 GLY A O 1
ATOM 887 N N . TYR A 1 115 ? 0.388 9.344 -6.471 1.00 91.62 115 TYR A N 1
ATOM 888 C CA . TYR A 1 115 ? 0.434 8.660 -5.176 1.00 91.62 115 TYR A CA 1
ATOM 889 C C . TYR A 1 115 ? -0.968 8.294 -4.676 1.00 91.62 115 TYR A C 1
ATOM 891 O O . TYR A 1 115 ? -1.953 8.977 -4.966 1.00 91.62 115 TYR A O 1
ATOM 899 N N . THR A 1 116 ? -1.031 7.246 -3.862 1.00 93.69 116 THR A N 1
ATOM 900 C CA . THR A 1 116 ? -2.206 6.800 -3.117 1.00 93.69 116 THR A CA 1
ATOM 901 C C . THR A 1 116 ? -2.057 7.218 -1.659 1.00 93.69 116 THR A C 1
ATOM 903 O O . THR A 1 116 ? -1.036 6.946 -1.026 1.00 93.69 116 THR A O 1
ATOM 906 N N . THR A 1 117 ? -3.082 7.871 -1.109 1.00 95.06 117 THR A N 1
ATOM 907 C CA . THR A 1 117 ? -3.161 8.150 0.332 1.00 95.06 117 THR A CA 1
ATOM 908 C C . THR A 1 117 ? -3.868 6.996 1.029 1.00 95.06 117 THR A C 1
ATOM 910 O O . THR A 1 117 ? -5.031 6.706 0.740 1.00 95.06 117 THR A O 1
ATOM 913 N N . ALA A 1 118 ? -3.180 6.369 1.977 1.00 96.56 118 ALA A N 1
ATOM 914 C CA . ALA A 1 118 ? -3.726 5.330 2.835 1.00 96.56 118 ALA A CA 1
ATOM 915 C C . ALA A 1 118 ? -3.733 5.790 4.296 1.00 96.56 118 ALA A C 1
ATOM 917 O O . ALA A 1 118 ? -3.022 6.713 4.703 1.00 96.56 118 ALA A O 1
ATOM 918 N N . TYR A 1 119 ? -4.579 5.147 5.087 1.00 97.19 119 TYR A N 1
ATOM 919 C CA . TYR A 1 119 ? -4.864 5.517 6.462 1.00 97.19 119 TYR A CA 1
ATOM 920 C C . TYR A 1 119 ? -4.644 4.329 7.378 1.00 97.19 119 TYR A C 1
ATOM 922 O O . TYR A 1 119 ? -5.003 3.203 7.039 1.00 97.19 119 TYR A O 1
ATOM 930 N N . VAL A 1 120 ? -4.118 4.615 8.564 1.00 97.81 120 VAL A N 1
ATOM 931 C CA . VAL A 1 120 ? -4.116 3.697 9.696 1.00 97.81 120 VAL A CA 1
ATOM 932 C C . VAL A 1 120 ? -5.103 4.235 10.722 1.00 97.81 120 VAL A C 1
ATOM 934 O O . VAL A 1 120 ? -4.900 5.331 11.247 1.00 97.81 120 VAL A O 1
ATOM 937 N N . LYS A 1 121 ? -6.185 3.496 10.985 1.00 96.81 121 LYS A N 1
ATOM 938 C CA . LYS A 1 121 ? -7.170 3.795 12.035 1.00 96.81 121 LYS A CA 1
ATOM 939 C C . LYS A 1 121 ? -7.448 2.538 12.843 1.00 96.81 121 LYS A C 1
ATOM 941 O O . LYS A 1 121 ? -8.219 1.684 12.413 1.00 96.81 121 LYS A O 1
ATOM 946 N N . SER A 1 122 ? -6.825 2.458 14.013 1.00 96.19 122 SER A N 1
ATOM 947 C CA . SER A 1 122 ? -6.833 1.265 14.856 1.00 96.19 122 SER A CA 1
ATOM 948 C C . SER A 1 122 ? -7.316 1.567 16.273 1.00 96.19 122 SER A C 1
ATOM 950 O O . SER A 1 122 ? -6.962 2.597 16.855 1.00 96.19 122 SER A O 1
ATOM 952 N N . VAL A 1 123 ? -8.095 0.651 16.844 1.00 95.88 123 VAL A N 1
ATOM 953 C CA . VAL A 1 123 ? -8.484 0.642 18.266 1.00 95.88 123 VAL A CA 1
ATOM 954 C C . VAL A 1 123 ? -7.438 -0.054 19.148 1.00 95.88 123 VAL A C 1
ATOM 956 O O . VAL A 1 123 ? -7.547 -0.039 20.371 1.00 95.88 123 VAL A O 1
ATOM 959 N N . THR A 1 124 ? -6.402 -0.642 18.543 1.00 94.00 124 THR A N 1
ATOM 960 C CA . THR A 1 124 ? -5.265 -1.276 19.227 1.00 94.00 124 THR A CA 1
ATOM 961 C C . THR A 1 124 ? -3.964 -0.510 18.968 1.00 94.00 124 THR A C 1
ATOM 963 O O . THR A 1 124 ? -3.794 0.127 17.924 1.00 94.00 124 THR A O 1
ATOM 966 N N . ASN A 1 125 ? -3.015 -0.586 19.909 1.00 93.50 125 ASN A N 1
ATOM 967 C CA . ASN A 1 125 ? -1.663 -0.046 19.735 1.00 93.50 125 ASN A CA 1
ATOM 968 C C . ASN A 1 125 ? -0.740 -1.076 19.060 1.00 93.50 125 ASN A C 1
ATOM 970 O O . ASN A 1 125 ? 0.154 -1.637 19.696 1.00 93.50 125 ASN A O 1
ATOM 974 N N . ARG A 1 126 ? -1.000 -1.372 17.785 1.00 95.06 126 ARG A N 1
ATOM 975 C CA . ARG A 1 126 ? -0.229 -2.324 16.976 1.00 95.06 126 ARG A CA 1
ATOM 976 C C . ARG A 1 126 ? 0.684 -1.577 16.009 1.00 95.06 126 ARG A C 1
ATOM 978 O O . ARG A 1 126 ? 0.301 -0.562 15.441 1.00 95.06 126 ARG A O 1
ATOM 985 N N . THR A 1 127 ? 1.888 -2.091 15.782 1.00 96.00 127 THR A N 1
ATOM 986 C CA . THR A 1 127 ? 2.702 -1.635 14.648 1.00 96.00 127 THR A CA 1
ATOM 987 C C . THR A 1 127 ? 2.222 -2.339 13.391 1.00 96.00 127 THR A C 1
ATOM 989 O O . THR A 1 127 ? 2.278 -3.565 13.312 1.00 96.00 127 THR A O 1
ATOM 992 N N . TYR A 1 128 ? 1.761 -1.553 12.428 1.00 96.81 128 TYR A N 1
ATOM 993 C CA . TYR A 1 128 ? 1.357 -2.024 11.112 1.00 96.81 128 TYR A CA 1
ATOM 994 C C . TYR A 1 128 ? 2.488 -1.856 10.108 1.00 96.81 128 TYR A C 1
ATOM 996 O O . TYR A 1 128 ? 3.279 -0.913 10.201 1.00 96.81 128 TYR A O 1
ATOM 1004 N N . TYR A 1 129 ? 2.539 -2.748 9.129 1.00 97.19 129 TYR A N 1
ATOM 1005 C CA . TYR A 1 129 ? 3.558 -2.763 8.092 1.00 97.19 129 TYR A CA 1
ATOM 1006 C C . TYR A 1 129 ? 2.949 -2.545 6.713 1.00 97.19 129 TYR A C 1
ATOM 1008 O O . TYR A 1 129 ? 1.776 -2.827 6.472 1.00 97.19 129 TYR A O 1
ATOM 1016 N N . LEU A 1 130 ? 3.767 -2.098 5.761 1.00 96.50 130 LEU A N 1
ATOM 1017 C CA . LEU A 1 130 ? 3.336 -1.991 4.365 1.00 96.50 130 LEU A CA 1
ATOM 1018 C C . LEU A 1 130 ? 2.832 -3.336 3.807 1.00 96.50 130 LEU A C 1
ATOM 1020 O O . LEU A 1 130 ? 1.881 -3.369 3.032 1.00 96.50 130 LEU A O 1
ATOM 1024 N N . SER A 1 131 ? 3.421 -4.452 4.239 1.00 96.62 131 SER A N 1
ATOM 1025 C CA . SER A 1 131 ? 2.978 -5.802 3.871 1.00 96.62 131 SER A CA 1
ATOM 1026 C C . SER A 1 131 ? 1.557 -6.124 4.322 1.00 96.62 131 SER A C 1
ATOM 1028 O O . SER A 1 131 ? 0.854 -6.827 3.600 1.00 96.62 131 SER A O 1
ATOM 1030 N N . ASP A 1 132 ? 1.100 -5.578 5.450 1.00 97.00 132 ASP A N 1
ATOM 1031 C CA . ASP A 1 132 ? -0.274 -5.768 5.917 1.00 97.00 132 ASP A CA 1
ATOM 1032 C C . ASP A 1 132 ? -1.276 -5.101 4.960 1.00 97.00 132 ASP A C 1
ATOM 1034 O O . ASP A 1 132 ? -2.318 -5.680 4.663 1.00 97.00 132 ASP A O 1
ATOM 1038 N N . TYR A 1 133 ? -0.945 -3.923 4.413 1.00 97.06 133 TYR A N 1
ATOM 1039 C CA . TYR A 1 133 ? -1.779 -3.257 3.405 1.00 97.06 133 TYR A CA 1
ATOM 1040 C C . TYR A 1 133 ? -1.879 -4.083 2.116 1.00 97.06 133 TYR A C 1
ATOM 1042 O O . TYR A 1 133 ? -2.974 -4.334 1.615 1.00 97.06 133 TYR A O 1
ATOM 1050 N N . PHE A 1 134 ? -0.741 -4.554 1.603 1.00 97.44 134 PHE A N 1
ATOM 1051 C CA . PHE A 1 134 ? -0.696 -5.379 0.393 1.00 97.44 134 PHE A CA 1
ATOM 1052 C C . PHE A 1 134 ? -1.408 -6.722 0.580 1.00 97.44 134 PHE A C 1
ATOM 1054 O O . PHE A 1 134 ? -2.079 -7.188 -0.336 1.00 97.44 134 PHE A O 1
ATOM 1061 N N . ALA A 1 135 ? -1.363 -7.301 1.782 1.00 97.50 135 ALA A N 1
ATOM 1062 C CA . ALA A 1 135 ? -2.113 -8.511 2.094 1.00 97.50 135 ALA A CA 1
ATOM 1063 C C . ALA A 1 135 ? -3.638 -8.294 2.049 1.00 97.50 135 ALA A C 1
ATOM 1065 O O . ALA A 1 135 ? -4.367 -9.181 1.612 1.00 97.50 135 ALA A O 1
ATOM 1066 N N . VAL A 1 136 ? -4.129 -7.123 2.468 1.00 97.44 136 VAL A N 1
ATOM 1067 C CA . VAL A 1 136 ? -5.556 -6.757 2.367 1.00 97.44 136 VAL A CA 1
ATOM 1068 C C . VAL A 1 136 ? -5.948 -6.469 0.921 1.00 97.44 136 VAL A C 1
ATOM 1070 O O . VAL A 1 136 ? -7.040 -6.850 0.498 1.00 97.44 136 VAL A O 1
ATOM 1073 N N . TRP A 1 137 ? -5.059 -5.828 0.158 1.00 97.12 137 TRP A N 1
ATOM 1074 C CA . TRP A 1 137 ? -5.241 -5.619 -1.278 1.00 97.12 137 TRP A CA 1
ATOM 1075 C C . TRP A 1 137 ? -5.270 -6.958 -2.039 1.00 97.12 137 TRP A C 1
ATOM 1077 O O . TRP A 1 137 ? -6.093 -7.145 -2.930 1.00 97.12 137 TRP A O 1
ATOM 1087 N N . GLY A 1 138 ? -4.446 -7.922 -1.626 1.00 96.75 138 GLY A N 1
ATOM 1088 C CA . GLY A 1 138 ? -4.266 -9.205 -2.307 1.00 96.75 138 GLY A CA 1
ATOM 1089 C C . GLY A 1 138 ? -3.137 -9.199 -3.338 1.00 96.75 138 GLY A C 1
ATOM 1090 O O . GLY A 1 138 ? -3.025 -10.143 -4.113 1.00 96.75 138 GLY A O 1
ATOM 1091 N N . GLU A 1 139 ? -2.298 -8.163 -3.338 1.00 96.25 139 GLU A N 1
ATOM 1092 C CA . GLU A 1 139 ? -1.160 -8.030 -4.245 1.00 96.25 139 GLU A CA 1
ATOM 1093 C C . GLU A 1 139 ? 0.150 -8.437 -3.554 1.00 96.25 139 GLU A C 1
ATOM 1095 O O . GLU A 1 139 ? 0.322 -8.206 -2.352 1.00 96.25 139 GLU A O 1
ATOM 1100 N N . PRO A 1 140 ? 1.118 -9.021 -4.281 1.00 95.75 140 PRO A N 1
ATOM 1101 C CA . PRO A 1 140 ? 2.424 -9.313 -3.718 1.00 95.75 140 PRO A CA 1
ATOM 1102 C C . PRO A 1 140 ? 3.202 -8.018 -3.465 1.00 95.75 140 PRO A C 1
ATOM 1104 O O . PRO A 1 140 ? 3.083 -7.036 -4.201 1.00 95.75 140 PRO A O 1
ATOM 1107 N N . ILE A 1 141 ? 4.062 -8.052 -2.449 1.00 95.50 141 ILE A N 1
ATOM 1108 C CA . ILE A 1 141 ? 5.061 -7.018 -2.197 1.00 95.50 141 ILE A CA 1
ATOM 1109 C C . ILE A 1 141 ? 6.407 -7.648 -1.868 1.00 95.50 141 ILE A C 1
ATOM 1111 O O . ILE A 1 141 ? 6.547 -8.441 -0.934 1.00 95.50 141 ILE A O 1
ATOM 1115 N N . GLY A 1 142 ? 7.427 -7.266 -2.624 1.00 94.88 142 GLY A N 1
ATOM 1116 C CA . GLY A 1 142 ? 8.765 -7.800 -2.463 1.00 94.88 142 GLY A CA 1
ATOM 1117 C C . GLY A 1 142 ? 9.684 -7.388 -3.600 1.00 94.88 142 GLY A C 1
ATOM 1118 O O . GLY A 1 142 ? 9.252 -7.137 -4.724 1.00 94.88 142 GLY A O 1
ATOM 1119 N N . LYS A 1 143 ? 10.990 -7.413 -3.327 1.00 92.81 143 LYS A N 1
ATOM 1120 C CA . LYS A 1 143 ? 12.018 -7.062 -4.315 1.00 92.81 143 LYS A CA 1
ATOM 1121 C C . LYS A 1 143 ? 11.930 -7.894 -5.608 1.00 92.81 143 LYS A C 1
ATOM 1123 O O . LYS A 1 143 ? 12.269 -7.409 -6.682 1.00 92.81 143 LYS A O 1
ATOM 1128 N N . ASN A 1 144 ? 11.454 -9.135 -5.502 1.00 92.94 144 ASN A N 1
ATOM 1129 C CA . ASN A 1 144 ? 11.352 -10.061 -6.632 1.00 92.94 144 ASN A CA 1
ATOM 1130 C C . ASN A 1 144 ? 9.980 -10.038 -7.314 1.00 92.94 144 ASN A C 1
ATOM 1132 O O . ASN A 1 144 ? 9.868 -10.508 -8.440 1.00 92.94 144 ASN A O 1
ATOM 1136 N N . ASN A 1 145 ? 8.935 -9.558 -6.638 1.00 94.00 145 ASN A N 1
ATOM 1137 C CA . ASN A 1 145 ? 7.588 -9.449 -7.185 1.00 94.00 145 ASN A CA 1
ATOM 1138 C C . ASN A 1 145 ? 6.793 -8.427 -6.370 1.00 94.00 145 ASN A C 1
ATOM 1140 O O . ASN A 1 145 ? 6.568 -8.631 -5.176 1.00 94.00 145 ASN A O 1
ATOM 1144 N N . THR A 1 146 ? 6.364 -7.355 -7.026 1.00 94.94 146 THR A N 1
ATOM 1145 C CA . THR A 1 146 ? 5.449 -6.364 -6.460 1.00 94.94 146 THR A CA 1
ATOM 1146 C C . THR A 1 146 ? 4.341 -6.116 -7.474 1.00 94.94 146 THR A C 1
ATOM 1148 O O . THR A 1 146 ? 4.627 -5.938 -8.657 1.00 94.94 146 THR A O 1
ATOM 1151 N N . VAL A 1 147 ? 3.083 -6.167 -7.024 1.00 94.19 147 VAL A N 1
ATOM 1152 C CA . VAL A 1 147 ? 1.870 -6.025 -7.861 1.00 94.19 147 VAL A CA 1
ATOM 1153 C C . VAL A 1 147 ? 1.871 -6.878 -9.142 1.00 94.19 147 VAL A C 1
ATOM 1155 O O . VAL A 1 147 ? 1.416 -6.450 -10.199 1.00 94.19 147 VAL A O 1
ATOM 1158 N N . GLY A 1 148 ? 2.466 -8.073 -9.077 1.00 92.19 148 GLY A N 1
ATOM 1159 C CA . GLY A 1 148 ? 2.536 -9.023 -10.191 1.00 92.19 148 GLY A CA 1
ATOM 1160 C C . GLY A 1 148 ? 3.708 -8.827 -11.159 1.00 92.19 148 GLY A C 1
ATOM 1161 O O . GLY A 1 148 ? 3.917 -9.681 -12.019 1.00 92.19 148 GLY A O 1
ATOM 1162 N N . TYR A 1 149 ? 4.512 -7.768 -11.021 1.00 91.00 149 TYR A N 1
ATOM 1163 C CA . TYR A 1 149 ? 5.690 -7.549 -11.867 1.00 91.00 149 TYR A CA 1
ATOM 1164 C C . TYR A 1 149 ? 6.921 -8.172 -11.218 1.00 91.00 149 TYR A C 1
ATOM 1166 O O . TYR A 1 149 ? 7.350 -7.767 -10.132 1.00 91.00 149 TYR A O 1
ATOM 1174 N N . THR A 1 150 ? 7.509 -9.158 -11.890 1.00 92.44 150 THR A N 1
ATOM 1175 C CA . THR A 1 150 ? 8.658 -9.905 -11.375 1.00 92.44 150 THR A CA 1
ATOM 1176 C C . THR A 1 150 ? 9.984 -9.196 -11.644 1.00 92.44 150 THR A C 1
ATOM 1178 O O . THR A 1 150 ? 10.136 -8.512 -12.648 1.00 92.44 150 THR A O 1
ATOM 1181 N N . SER A 1 151 ? 10.977 -9.401 -10.782 1.00 87.50 151 SER A N 1
ATOM 1182 C CA . SER A 1 151 ? 12.386 -9.076 -11.035 1.00 87.50 151 SER A CA 1
ATOM 1183 C C . SER A 1 151 ? 13.200 -10.381 -11.025 1.00 87.50 151 SER A C 1
ATOM 1185 O O . SER A 1 151 ? 13.189 -11.071 -9.998 1.00 87.50 151 SER A O 1
ATOM 1187 N N . PRO A 1 152 ? 13.873 -10.760 -12.130 1.00 84.69 152 PRO A N 1
ATOM 1188 C CA . PRO A 1 152 ? 13.894 -10.070 -13.424 1.00 84.69 152 PRO A CA 1
ATOM 1189 C C . PRO A 1 152 ? 12.522 -10.095 -14.141 1.00 84.69 152 PRO A C 1
ATOM 1191 O O . PRO A 1 152 ? 11.681 -10.956 -13.841 1.00 84.69 152 PRO A O 1
ATOM 1194 N N . PRO A 1 153 ? 12.272 -9.162 -15.079 1.00 82.00 153 PRO A N 1
ATOM 1195 C CA . PRO A 1 153 ? 11.028 -9.133 -15.843 1.00 82.00 153 PRO A CA 1
ATOM 1196 C C . PRO A 1 153 ? 10.841 -10.381 -16.707 1.00 82.00 153 PRO A C 1
ATOM 1198 O O . PRO A 1 153 ? 11.770 -10.857 -17.355 1.00 82.00 153 PRO A O 1
ATOM 1201 N N . GLN A 1 154 ? 9.606 -10.885 -16.756 1.00 80.00 154 GLN A N 1
ATOM 1202 C CA . GLN A 1 154 ? 9.204 -11.971 -17.663 1.00 80.00 154 GLN A CA 1
ATOM 1203 C C . GLN A 1 154 ? 8.756 -11.474 -19.047 1.00 80.00 154 GLN A C 1
ATOM 1205 O O . GLN A 1 154 ? 8.654 -12.261 -19.984 1.00 80.00 154 GLN A O 1
ATOM 1210 N N . SER A 1 155 ? 8.471 -10.177 -19.179 1.00 79.19 155 SER A N 1
ATOM 1211 C CA . SER A 1 155 ? 8.041 -9.551 -20.431 1.00 79.19 155 SER A CA 1
ATOM 1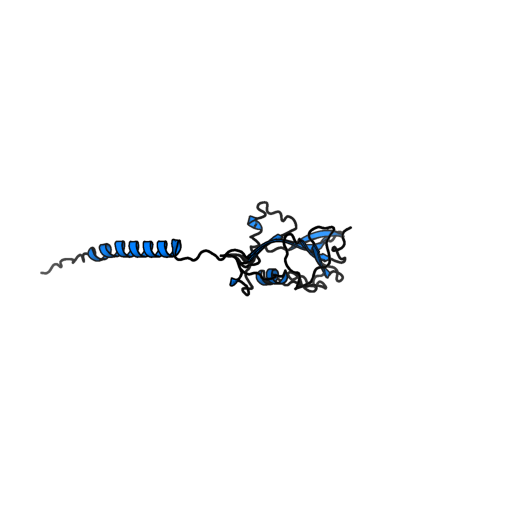212 C C . SER A 1 155 ? 9.219 -8.884 -21.132 1.00 79.19 155 SER A C 1
ATOM 1214 O O . SER A 1 155 ? 9.989 -8.169 -20.497 1.00 79.19 155 SER A O 1
ATOM 1216 N N . SER A 1 156 ? 9.302 -9.026 -22.457 1.00 74.25 156 SER A N 1
ATOM 1217 C CA . SER A 1 156 ? 10.274 -8.304 -23.290 1.00 74.25 156 SER A CA 1
ATOM 1218 C C . SER A 1 156 ? 10.020 -6.794 -23.361 1.00 74.25 156 SER A C 1
ATOM 1220 O O . SER A 1 156 ? 10.822 -6.076 -23.949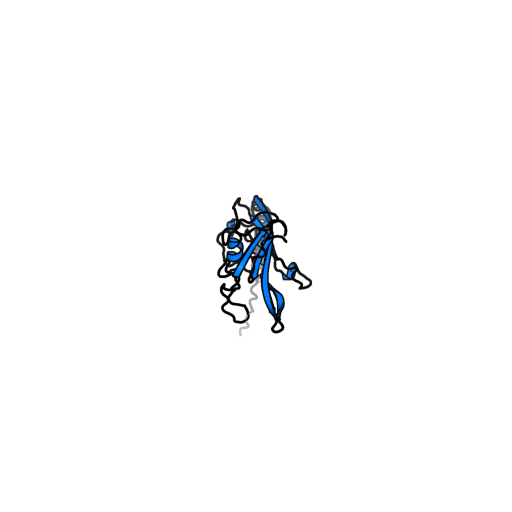 1.00 74.25 156 SER A O 1
ATOM 1222 N N . ALA A 1 157 ? 8.910 -6.307 -22.793 1.00 74.94 157 ALA A N 1
ATOM 1223 C CA . ALA A 1 157 ? 8.631 -4.878 -22.658 1.00 74.94 157 ALA A CA 1
ATOM 1224 C C . ALA A 1 157 ? 9.554 -4.180 -21.641 1.00 74.94 157 ALA A C 1
ATOM 1226 O O . ALA A 1 157 ? 9.629 -2.954 -21.637 1.00 74.94 157 ALA A O 1
ATOM 1227 N N . TYR A 1 158 ? 10.250 -4.944 -20.792 1.00 78.31 158 TYR A N 1
ATOM 1228 C CA . TYR A 1 158 ? 11.160 -4.416 -19.781 1.00 78.31 158 TYR A CA 1
ATOM 1229 C C . TYR A 1 158 ? 12.548 -5.065 -19.921 1.00 78.31 158 TYR A C 1
ATOM 1231 O O . TYR A 1 158 ? 12.638 -6.284 -20.090 1.00 78.31 158 TYR A O 1
ATOM 1239 N N . PRO A 1 159 ? 13.643 -4.290 -19.844 1.00 79.62 159 PRO A N 1
ATOM 1240 C CA . PRO A 1 159 ? 14.997 -4.837 -19.840 1.00 79.62 159 PRO A CA 1
ATOM 1241 C C . PRO A 1 159 ? 15.249 -5.786 -18.662 1.00 79.62 159 PRO A C 1
ATOM 1243 O O . PRO A 1 159 ? 14.813 -5.543 -17.541 1.00 79.62 159 PRO A O 1
ATOM 1246 N N . SER A 1 160 ? 16.039 -6.840 -18.882 1.00 80.38 160 SER A N 1
ATOM 1247 C CA . SER A 1 160 ? 16.327 -7.864 -17.863 1.00 80.38 160 SER A CA 1
ATOM 1248 C C . SER A 1 160 ? 1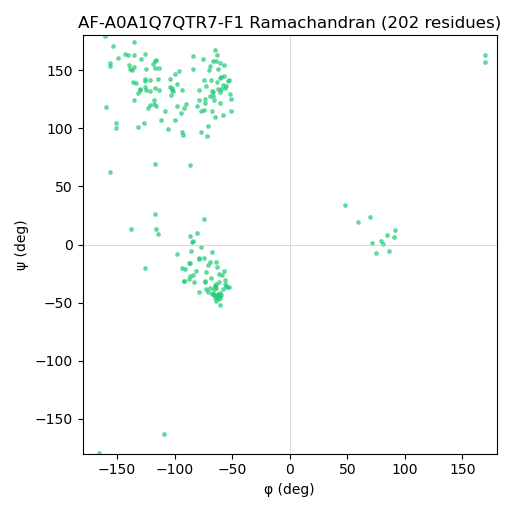7.095 -7.353 -16.636 1.00 80.38 160 SER A C 1
ATOM 1250 O O . SER A 1 160 ? 17.176 -8.060 -15.636 1.00 80.38 160 SER A O 1
ATOM 1252 N N . SER A 1 161 ? 17.699 -6.164 -16.720 1.00 82.62 161 SER A N 1
ATOM 1253 C CA . SER A 1 161 ? 18.430 -5.512 -15.626 1.00 82.62 161 SER A CA 1
ATOM 1254 C C . SER A 1 161 ? 17.523 -4.828 -14.604 1.00 82.62 161 SER A C 1
ATOM 1256 O O . SER A 1 161 ? 18.001 -4.410 -13.551 1.00 82.62 161 SER A O 1
ATOM 1258 N N . TRP A 1 162 ? 16.239 -4.680 -14.914 1.00 86.25 162 TRP A N 1
ATOM 1259 C CA . TRP A 1 162 ? 15.312 -3.922 -14.092 1.00 86.25 162 TRP A CA 1
AT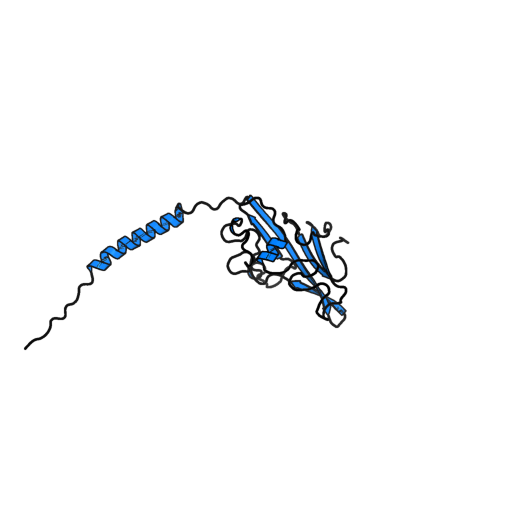OM 1260 C C . TRP A 1 162 ? 14.923 -4.670 -12.827 1.00 86.25 162 TRP A C 1
ATOM 1262 O O . TRP A 1 162 ? 14.716 -5.885 -12.834 1.00 86.25 162 TRP A O 1
ATOM 1272 N N . THR A 1 163 ? 14.806 -3.926 -11.732 1.00 91.12 163 THR A N 1
ATOM 1273 C CA . THR A 1 163 ? 14.476 -4.468 -10.420 1.00 91.12 163 THR A CA 1
ATOM 1274 C C . THR A 1 163 ? 13.577 -3.524 -9.635 1.00 91.12 163 THR A C 1
ATOM 1276 O O . THR A 1 163 ? 13.468 -2.339 -9.927 1.00 91.12 163 THR A O 1
ATOM 1279 N N . TRP A 1 164 ? 12.949 -4.057 -8.589 1.00 94.25 164 TRP A N 1
ATOM 1280 C CA . TRP A 1 164 ? 12.220 -3.244 -7.632 1.00 94.25 164 TRP A CA 1
ATOM 1281 C C . TRP A 1 164 ? 13.142 -2.553 -6.629 1.00 94.25 164 TRP A C 1
ATOM 1283 O O . TRP A 1 164 ? 13.977 -3.187 -5.970 1.00 94.25 164 TRP A O 1
ATOM 1293 N N . TRP A 1 165 ? 12.892 -1.264 -6.447 1.00 94.50 165 TRP A N 1
ATOM 1294 C CA . TRP A 1 165 ? 13.412 -0.419 -5.387 1.00 94.50 165 TRP A CA 1
ATOM 1295 C C . TRP A 1 165 ? 12.264 0.031 -4.492 1.00 94.50 165 TRP A C 1
ATOM 1297 O O . TRP A 1 165 ? 11.162 0.296 -4.961 1.00 94.50 165 TRP A O 1
ATOM 1307 N N . MET A 1 166 ? 12.525 0.106 -3.189 1.00 95.81 166 MET A N 1
ATOM 1308 C CA . MET A 1 166 ? 11.605 0.708 -2.233 1.00 95.81 166 MET A CA 1
ATOM 1309 C C . MET A 1 166 ? 12.335 1.841 -1.540 1.00 95.81 166 MET A C 1
ATOM 1311 O O . MET A 1 166 ? 13.351 1.599 -0.886 1.00 95.81 166 MET A O 1
ATOM 1315 N N . CYS A 1 167 ? 11.813 3.051 -1.676 1.00 95.12 167 CYS A N 1
ATOM 1316 C CA . CYS A 1 167 ? 12.357 4.247 -1.057 1.00 95.12 167 CYS A CA 1
ATOM 1317 C C . CYS A 1 167 ? 11.341 4.824 -0.090 1.00 95.12 167 CYS A C 1
ATOM 1319 O O . CYS A 1 167 ? 10.158 4.915 -0.402 1.00 95.12 167 CYS A O 1
ATOM 1321 N N . VAL A 1 168 ? 11.797 5.192 1.098 1.00 95.50 168 VAL A N 1
ATOM 1322 C CA . VAL A 1 168 ? 10.924 5.620 2.187 1.00 95.50 168 VAL A CA 1
ATOM 1323 C C . VAL A 1 168 ? 11.502 6.844 2.868 1.00 95.50 168 VAL A C 1
ATOM 1325 O O . VAL A 1 168 ? 12.708 6.925 3.083 1.00 95.50 168 VAL A O 1
ATOM 1328 N N . GLY A 1 169 ? 10.651 7.796 3.218 1.00 93.44 169 GLY A N 1
ATOM 1329 C CA . GLY A 1 169 ? 11.058 9.014 3.910 1.00 93.44 169 GLY A CA 1
ATOM 1330 C C . GLY A 1 169 ? 9.926 10.036 3.951 1.00 93.44 169 GLY A C 1
ATOM 1331 O O . GLY A 1 169 ? 8.955 9.900 3.214 1.00 93.44 169 GLY A O 1
ATOM 1332 N N . PRO A 1 170 ? 9.997 11.054 4.817 1.00 89.00 170 PRO A N 1
ATOM 1333 C CA . PRO A 1 170 ? 8.994 12.119 4.851 1.00 89.00 170 PRO A CA 1
ATOM 1334 C C . PRO A 1 170 ? 9.101 13.085 3.656 1.00 89.00 170 PRO A C 1
ATOM 1336 O O . PRO A 1 170 ? 8.127 13.743 3.303 1.00 89.00 170 PRO A O 1
ATOM 1339 N N . THR A 1 171 ? 10.277 13.193 3.027 1.00 85.31 171 THR A N 1
ATOM 1340 C CA . THR A 1 171 ? 10.553 14.104 1.901 1.00 85.31 171 THR A CA 1
ATOM 1341 C C . THR A 1 171 ? 11.436 13.431 0.851 1.00 85.31 171 THR A C 1
ATOM 1343 O O . THR A 1 171 ? 12.121 12.457 1.148 1.00 85.31 171 THR A O 1
ATOM 1346 N N . GLN A 1 172 ? 11.484 13.985 -0.368 1.00 80.00 172 GLN A N 1
ATOM 1347 C CA . GLN A 1 172 ? 12.364 13.487 -1.438 1.00 80.00 172 GLN A CA 1
ATOM 1348 C C . GLN A 1 172 ? 13.848 13.486 -1.026 1.00 80.00 172 GLN A C 1
ATOM 1350 O O . GLN A 1 172 ? 14.580 12.551 -1.327 1.00 80.00 172 GLN A O 1
ATOM 1355 N N . SER A 1 173 ? 14.279 14.511 -0.285 1.00 82.38 173 SER A N 1
ATOM 1356 C CA . SER A 1 173 ? 15.656 14.663 0.201 1.00 82.38 173 SER A CA 1
ATOM 1357 C C . SER A 1 173 ? 16.027 13.732 1.360 1.00 82.38 173 SER A C 1
ATOM 1359 O O . SER A 1 173 ? 17.196 13.644 1.717 1.00 82.38 173 SER A O 1
ATOM 1361 N N . SER A 1 174 ? 15.050 13.057 1.969 1.00 87.88 174 SER A N 1
ATOM 1362 C CA . SER A 1 174 ? 15.249 12.156 3.113 1.00 87.88 174 SER A CA 1
ATOM 1363 C C . SER A 1 174 ? 14.900 10.705 2.791 1.00 87.88 174 SER A C 1
ATOM 1365 O O . SER A 1 174 ? 14.764 9.884 3.702 1.00 87.88 174 SER A O 1
ATOM 1367 N N . LEU A 1 175 ? 14.746 10.383 1.503 1.00 91.31 175 LEU A N 1
ATOM 1368 C CA . LEU A 1 175 ? 14.505 9.017 1.074 1.00 91.31 175 LEU A CA 1
ATOM 1369 C C . LEU A 1 175 ? 15.691 8.129 1.462 1.00 91.31 175 LEU A C 1
ATOM 1371 O O . LEU A 1 175 ? 16.856 8.462 1.263 1.00 91.31 175 LEU A O 1
ATOM 1375 N N . ARG A 1 176 ? 15.367 6.973 2.032 1.00 93.44 176 ARG A N 1
ATOM 1376 C CA . ARG A 1 176 ? 16.287 5.866 2.292 1.00 93.44 176 ARG A CA 1
ATOM 1377 C C . ARG A 1 176 ? 15.727 4.599 1.672 1.00 93.44 176 ARG A C 1
ATOM 1379 O O . ARG A 1 176 ? 14.531 4.516 1.402 1.00 93.44 176 ARG A O 1
ATOM 1386 N N . SER A 1 177 ? 16.558 3.575 1.516 1.00 94.69 177 SER A N 1
ATOM 1387 C CA . SER A 1 177 ? 16.047 2.247 1.180 1.00 94.69 177 SER A CA 1
ATOM 1388 C C . SER A 1 177 ? 15.074 1.753 2.257 1.00 94.69 177 SER A C 1
ATOM 1390 O O . SER A 1 177 ? 15.328 1.862 3.463 1.00 94.69 177 SER A O 1
ATOM 1392 N N . GLY A 1 178 ? 13.942 1.229 1.806 1.00 93.81 178 GLY A N 1
ATOM 1393 C CA . GLY A 1 178 ? 12.916 0.644 2.650 1.00 93.81 178 GLY A CA 1
ATOM 1394 C C . GLY A 1 178 ? 13.198 -0.817 3.003 1.00 93.81 178 GLY A C 1
ATOM 1395 O O . GLY A 1 178 ? 13.976 -1.516 2.351 1.00 93.81 178 GLY A O 1
ATOM 1396 N N . LEU A 1 179 ? 12.517 -1.288 4.041 1.00 94.38 179 LEU A N 1
ATOM 1397 C CA . LEU A 1 179 ? 12.578 -2.653 4.548 1.00 94.38 179 LEU A CA 1
ATOM 1398 C C . LEU A 1 179 ? 11.485 -3.518 3.910 1.00 94.38 179 LEU A C 1
ATOM 1400 O O . LEU A 1 179 ? 10.348 -3.557 4.382 1.00 94.38 179 LEU A O 1
ATOM 1404 N N . TRP A 1 180 ? 11.809 -4.221 2.824 1.00 92.38 180 TRP A N 1
ATOM 1405 C CA . TRP A 1 180 ? 10.850 -5.089 2.130 1.00 92.38 180 TRP A CA 1
ATOM 1406 C C . TRP A 1 180 ? 10.150 -6.057 3.097 1.00 92.38 180 TRP A C 1
ATOM 1408 O O . TRP A 1 180 ? 10.795 -6.784 3.852 1.00 92.38 180 TRP A O 1
ATOM 1418 N N . GLY A 1 181 ? 8.814 -6.033 3.097 1.00 82.00 181 GLY A N 1
ATOM 1419 C CA . GLY A 1 181 ? 7.968 -6.876 3.949 1.00 82.00 181 GLY A CA 1
ATOM 1420 C C . GLY A 1 181 ? 7.886 -6.476 5.430 1.00 82.00 181 GLY A C 1
ATOM 1421 O O . GLY A 1 181 ? 7.083 -7.063 6.153 1.00 82.00 181 GLY A O 1
ATOM 1422 N N . ARG A 1 182 ? 8.688 -5.507 5.894 1.00 92.81 182 ARG A N 1
ATOM 1423 C CA . ARG A 1 182 ? 8.766 -5.086 7.308 1.00 92.81 182 ARG A CA 1
ATOM 1424 C C . ARG A 1 182 ? 8.843 -3.572 7.505 1.00 92.81 182 ARG A C 1
ATOM 1426 O O . ARG A 1 182 ? 9.182 -3.130 8.599 1.00 92.81 182 ARG A O 1
ATOM 1433 N N . GLU A 1 183 ? 8.563 -2.773 6.479 1.00 96.56 183 GLU A N 1
ATOM 1434 C CA . GLU A 1 183 ? 8.569 -1.317 6.609 1.00 96.56 183 GLU A CA 1
ATOM 1435 C C . GLU A 1 183 ? 7.413 -0.884 7.521 1.00 96.56 183 GLU A C 1
ATOM 1437 O O . GLU A 1 183 ? 6.252 -1.112 7.159 1.00 96.56 183 GLU A O 1
ATOM 1442 N N . PRO A 1 184 ? 7.703 -0.313 8.705 1.00 96.88 184 PRO A N 1
ATOM 1443 C CA . PRO A 1 184 ? 6.667 0.115 9.628 1.00 96.88 184 PRO A CA 1
ATOM 1444 C C . PRO A 1 184 ? 5.974 1.366 9.090 1.00 96.88 184 PRO A C 1
ATOM 1446 O O . PRO A 1 184 ? 6.619 2.314 8.640 1.00 96.88 184 PRO A O 1
ATOM 1449 N N . LEU A 1 185 ? 4.650 1.387 9.178 1.00 96.75 185 LEU A N 1
ATOM 1450 C CA . LEU A 1 185 ? 3.860 2.551 8.813 1.00 96.75 185 LEU A CA 1
ATOM 1451 C C . LEU A 1 185 ? 3.909 3.568 9.951 1.00 96.75 185 LEU A C 1
ATOM 1453 O O . LEU A 1 185 ? 3.561 3.265 11.092 1.00 96.75 185 LEU A O 1
ATOM 1457 N N . VAL A 1 186 ? 4.334 4.785 9.626 1.00 95.62 186 VAL A N 1
ATOM 1458 C CA . VAL A 1 186 ? 4.398 5.913 10.560 1.00 95.62 186 VAL A CA 1
ATOM 1459 C C . VAL A 1 186 ? 3.702 7.137 9.957 1.00 95.62 186 VAL A C 1
ATOM 1461 O O . VAL A 1 186 ? 3.530 7.201 8.734 1.00 95.62 186 VAL A O 1
ATOM 1464 N N . PRO A 1 187 ? 3.285 8.117 10.778 1.00 95.75 187 PRO A N 1
ATOM 1465 C CA . PRO A 1 187 ? 2.639 9.325 10.279 1.00 95.75 187 PRO A CA 1
ATOM 1466 C C . PRO A 1 187 ? 3.491 10.056 9.236 1.00 95.75 187 PRO A C 1
ATOM 1468 O O . PRO A 1 187 ? 4.692 10.237 9.433 1.00 95.75 187 PRO A O 1
ATOM 1471 N N . ASN A 1 188 ? 2.851 10.514 8.156 1.00 91.62 188 ASN A N 1
ATOM 1472 C CA . ASN A 1 188 ? 3.474 11.287 7.071 1.00 91.62 188 ASN A CA 1
ATOM 1473 C C . ASN A 1 188 ? 4.622 10.565 6.345 1.00 91.62 188 ASN A C 1
ATOM 1475 O O . ASN A 1 188 ? 5.430 11.207 5.673 1.00 91.62 188 ASN A O 1
ATOM 1479 N N . LEU A 1 189 ? 4.703 9.238 6.458 1.00 95.31 189 LEU A N 1
ATOM 1480 C CA . LEU A 1 189 ? 5.642 8.454 5.668 1.00 95.31 189 LEU A CA 1
ATOM 1481 C C . LEU A 1 189 ? 5.244 8.513 4.190 1.00 95.31 189 LEU A C 1
ATOM 1483 O O . LEU A 1 189 ? 4.086 8.260 3.847 1.00 95.31 189 LEU A O 1
ATOM 1487 N N . ARG A 1 190 ? 6.209 8.803 3.316 1.00 94.81 190 ARG A N 1
ATOM 1488 C CA . ARG A 1 190 ? 6.086 8.598 1.875 1.00 94.81 190 ARG A CA 1
ATOM 1489 C C . ARG A 1 190 ? 6.873 7.356 1.484 1.00 94.81 190 ARG A C 1
ATOM 1491 O O . ARG A 1 190 ? 7.998 7.164 1.944 1.00 94.81 190 ARG A O 1
ATOM 1498 N N . ILE A 1 191 ? 6.271 6.525 0.646 1.00 95.81 191 ILE A N 1
ATOM 1499 C CA . ILE A 1 191 ? 6.850 5.285 0.138 1.00 95.81 191 ILE A CA 1
ATOM 1500 C C . ILE A 1 191 ? 6.804 5.328 -1.388 1.00 95.81 191 ILE A C 1
ATOM 1502 O O . ILE A 1 191 ? 5.781 5.663 -1.970 1.00 95.81 191 ILE A O 1
ATOM 1506 N N . ILE A 1 192 ? 7.903 4.993 -2.042 1.00 94.81 192 ILE A N 1
ATOM 1507 C CA . ILE A 1 192 ? 7.995 4.896 -3.497 1.00 94.81 192 ILE A CA 1
ATO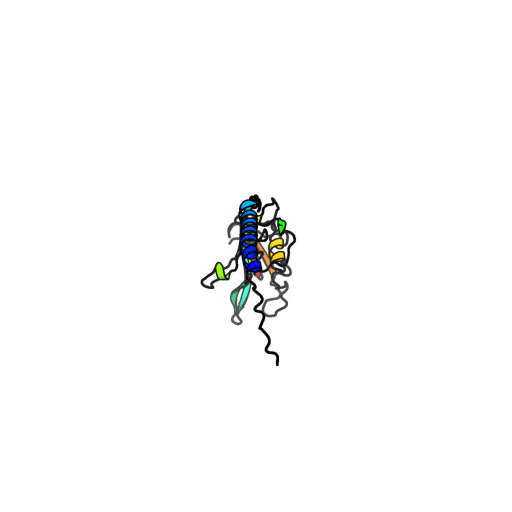M 1508 C C . ILE A 1 192 ? 8.463 3.484 -3.808 1.00 94.81 192 ILE A C 1
ATOM 1510 O O . ILE A 1 192 ? 9.549 3.085 -3.383 1.00 94.81 192 ILE A O 1
ATOM 1514 N N . LEU A 1 193 ? 7.630 2.721 -4.505 1.00 95.62 193 LEU A N 1
ATOM 1515 C CA . LEU A 1 193 ? 7.986 1.429 -5.075 1.00 95.62 193 LEU A CA 1
ATOM 1516 C C . LEU A 1 193 ? 8.287 1.675 -6.548 1.00 95.62 193 LEU A C 1
ATOM 1518 O O . LEU A 1 193 ? 7.367 1.935 -7.309 1.00 95.62 193 LEU A O 1
ATOM 1522 N N . ALA A 1 194 ? 9.552 1.627 -6.944 1.00 94.25 194 ALA A N 1
ATOM 1523 C CA . ALA A 1 194 ? 9.964 1.924 -8.311 1.00 94.25 194 ALA A CA 1
ATOM 1524 C C . ALA A 1 194 ? 10.519 0.675 -8.990 1.00 94.25 194 ALA A C 1
ATOM 1526 O O . ALA A 1 194 ? 11.337 -0.040 -8.408 1.00 94.25 194 ALA A O 1
ATOM 1527 N N . TYR A 1 195 ? 10.070 0.412 -10.211 1.00 93.06 195 TYR A N 1
ATOM 1528 C CA . TYR A 1 195 ? 10.570 -0.669 -11.047 1.00 93.06 195 TYR A CA 1
ATOM 1529 C C . TYR A 1 195 ? 11.442 -0.087 -12.161 1.00 93.06 195 TYR A C 1
ATOM 1531 O O . TYR A 1 195 ? 10.914 0.446 -13.136 1.00 93.06 195 TYR A O 1
ATOM 1539 N N . GLU A 1 196 ? 12.763 -0.140 -11.980 1.00 89.50 196 GLU A N 1
ATOM 1540 C CA . GLU A 1 196 ? 13.756 0.520 -12.842 1.00 89.50 196 GLU A CA 1
ATOM 1541 C C . GLU A 1 196 ? 15.164 -0.096 -12.675 1.00 89.50 196 GLU A C 1
ATOM 1543 O O . GLU A 1 196 ? 15.366 -1.048 -11.914 1.00 89.50 196 GLU A O 1
ATOM 1548 N N . ASP A 1 197 ? 16.156 0.414 -13.407 1.00 86.06 197 ASP A N 1
ATOM 1549 C CA . ASP A 1 197 ? 17.536 -0.088 -13.422 1.00 86.06 197 ASP A CA 1
ATOM 1550 C C . ASP A 1 197 ? 18.437 0.522 -12.333 1.00 86.06 197 ASP A C 1
ATOM 1552 O O . ASP A 1 197 ? 19.348 -0.150 -11.841 1.00 86.06 197 ASP A O 1
ATOM 1556 N N . THR A 1 198 ? 18.172 1.759 -11.911 1.00 85.50 198 THR A N 1
ATOM 1557 C CA . THR A 1 198 ? 18.953 2.468 -10.884 1.00 85.50 198 THR A CA 1
ATOM 1558 C C . THR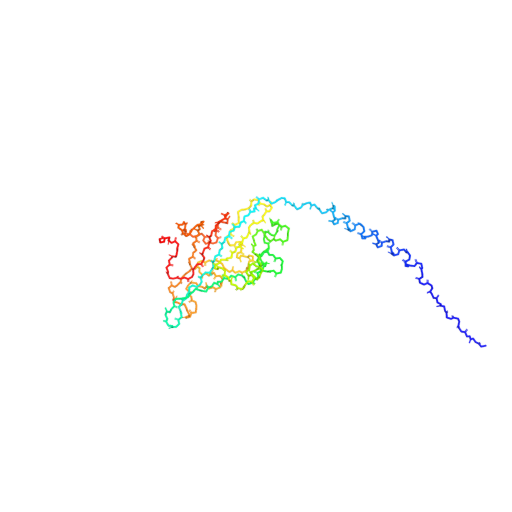 A 1 198 ? 18.133 2.792 -9.643 1.00 85.50 198 THR A C 1
ATOM 1560 O O . THR A 1 198 ? 16.925 2.927 -9.701 1.00 85.50 198 THR A O 1
ATOM 1563 N N . SER A 1 199 ? 18.771 2.886 -8.475 1.00 84.94 199 SER A N 1
ATOM 1564 C CA . SER A 1 199 ? 18.041 3.189 -7.237 1.00 84.94 199 SER A CA 1
ATOM 1565 C C . SER A 1 199 ? 17.613 4.661 -7.197 1.00 84.94 199 SER A C 1
ATOM 1567 O O . SER A 1 199 ? 18.498 5.520 -7.154 1.00 84.94 199 SER A O 1
ATOM 1569 N N . PRO A 1 200 ? 16.310 4.977 -7.071 1.00 84.06 200 PRO A N 1
ATOM 1570 C CA . PRO A 1 200 ? 15.846 6.356 -6.934 1.00 84.06 200 PRO A CA 1
ATOM 1571 C C . PRO A 1 200 ? 15.916 6.855 -5.481 1.00 84.06 200 PRO A C 1
ATOM 1573 O O . PRO A 1 200 ? 15.485 7.965 -5.174 1.00 84.06 200 PRO A O 1
ATOM 1576 N N . CYS A 1 201 ? 16.430 6.041 -4.547 1.00 83.81 201 CYS A N 1
ATOM 1577 C CA . CYS A 1 201 ? 16.413 6.366 -3.119 1.00 83.81 201 CYS A CA 1
ATOM 1578 C C . CYS A 1 201 ? 17.473 7.391 -2.702 1.00 83.81 201 CYS A C 1
ATOM 1580 O O . CYS A 1 201 ? 17.544 7.716 -1.521 1.00 83.81 201 CYS A O 1
ATOM 1582 N N . GLN A 1 202 ? 18.323 7.865 -3.614 1.00 67.75 202 GLN A N 1
ATOM 1583 C CA . GLN A 1 202 ? 19.287 8.920 -3.319 1.00 67.75 202 GLN A CA 1
ATOM 1584 C C . GLN A 1 202 ? 18.716 10.257 -3.786 1.00 67.75 202 GLN A C 1
ATOM 1586 O O . GLN A 1 202 ? 18.423 10.431 -4.966 1.00 67.75 202 GLN A O 1
ATOM 1591 N N . GLY A 1 203 ? 18.529 11.191 -2.850 1.00 54.81 203 GLY A N 1
ATOM 1592 C CA . GLY A 1 203 ? 18.215 12.572 -3.199 1.00 54.81 203 GLY A CA 1
ATOM 1593 C C . GLY A 1 203 ? 19.352 13.149 -4.040 1.00 54.81 203 GLY A C 1
ATOM 1594 O O . GLY A 1 203 ? 20.498 13.133 -3.596 1.00 54.81 203 GLY A O 1
ATOM 1595 N N . THR A 1 204 ? 19.038 13.605 -5.250 1.00 37.84 204 THR A N 1
ATOM 1596 C CA . THR A 1 204 ? 19.902 14.516 -6.016 1.00 37.84 204 THR A CA 1
ATOM 1597 C C . THR A 1 204 ? 20.017 15.854 -5.308 1.00 37.84 204 THR A C 1
ATOM 1599 O O . THR A 1 204 ? 18.949 16.346 -4.868 1.00 37.84 204 THR A O 1
#

Radius of gyration: 27.58 Å; Cα contacts (8 Å, |Δi|>4): 371; chains: 1; bounding box: 104×41×53 Å

pLDDT: mean 85.17, std 14.32, range [36.91, 97.88]

Sequence (204 aa):
MAGSKGERADKRPRILYVVPVISVLILVTVYYVAFATPPSPPLVQSFSFQFSIDLYSQYTNGTPYVQFSFPDRAVGMAGGYWVNHTYDGDGAKGVYPIFSPNPATVYPNGVYPGYTTAYVKSVTNRTYYLSDYFAVWGEPIGKNNTVGYTSPPQSSAYPSSWTWWMCVGPTQSSLRSGLWGREPLVPNLRIILAYEDTSPCQGT

Mean predicted aligned error: 10.88 Å

Foldseek 3Di:
DDDDDDDPDDPPPVVVVVVVVVVVVVVVVCCCVVPVPPDWQDWPDKAKEKEWEWEWFADPVRHIDTDTDDAQAKFQAPPGQFQDCPQVVFATPGGRQKIFHHCCVVVVVPDDPRMTMIIGTTSDPDWDAPLVRCNSNVFDWDFQGTRRAGQQGPDPRDDNLKTKFKWKDLDLQGTDTADTPGGTDDHSMYIYTYTGNDHSRHRD

Solvent-accessible surface area (backbone atoms only — not comparable to full-atom values): 11550 Å² total; per-residue (Å²): 135,91,81,86,80,84,81,77,79,78,76,62,72,68,58,68,57,48,54,59,51,51,52,48,51,51,50,52,49,51,47,42,65,72,67,65,54,74,78,76,74,66,72,66,36,79,43,43,32,37,38,30,34,39,38,53,45,55,46,100,86,69,50,77,45,75,46,78,58,73,70,85,44,16,25,19,32,85,94,34,30,62,68,49,67,92,51,50,87,33,18,43,96,78,31,33,25,49,26,29,71,35,44,68,76,76,29,77,86,76,59,80,84,74,56,48,68,33,37,39,35,17,52,45,95,68,92,49,33,56,43,57,44,32,43,14,52,64,42,52,68,38,60,49,33,38,74,80,50,43,38,56,43,90,49,90,80,44,64,68,75,29,34,53,40,44,22,31,26,76,44,73,80,53,28,33,77,50,48,78,68,60,34,69,68,50,76,58,32,34,36,38,36,37,39,38,75,68,78,80,32,64,54,128

Secondary structure (DSSP, 8-state):
------------HHHHHHHHHHHHHHHHHHHIIIIISPPPPPPSEEEEEEEE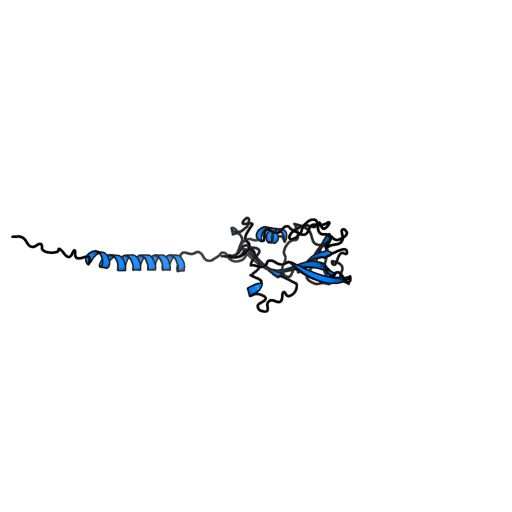EEEEEE-TTS-EEEEEP--SS-EEETTSB----TTGGGB-TTEEEEEE--HHHH-TTS---S-EEEEEEESS-PPPBHHHHHHHHT---STTEETTEESS-SSTTS-TT-EEEEEEESSGGG-EE--TTT-B--TT-EEEEEEESS-TTS--